Protein 7TC3 (pdb70)

Radius of gyration: 17.53 Å; Cα contacts (8 Å, |Δi|>4): 673; chains: 1; bounding box: 50×40×47 Å

Nearest PDB structures (foldseek):
  7tc3-assembly1_A  TM=1.004E+00  e=5.826E-69  Homo sapiens
  6mko-assembly1_A  TM=1.000E+00  e=6.496E-64  Homo sapiens
  6bos-assembly1_A  TM=9.853E-01  e=4.198E-62  Homo sapiens
  7lpg-assembly1_B  TM=9.924E-01  e=2.461E-61  Homo sapiens
  9dp2-assembly1_A  TM=9.890E-01  e=1.443E-60  Homo sapiens

B-factor: mean 30.48, std 17.13, range [11.68, 130.75]

Foldseek 3Di:
DDDDFFADDDDWDPFQQAFPVRFGFDFKEKEEAQLAQVLLVVVVVVVVCVVVLGQKYKYWFNQAPPVGDDPVVVVPQQFNAKDKFAAVDGRTIIMMMTGNDAFPDKDADLPDVVGGRGHFWIWGHHDAEIEIEGDQDWCDDQSVNVVVSLVVLVSNLVSLLVRCVPHKYKYWYFLFAQQDPLFFDCLPPDCRPTRNDPSSNVSVVCSCPRSNWDFQACVVVVPDHLQAFFFDPPPCCLNRSRHGHRITIITDPVQNSFWRHKTAPSPDDRHRGGMIMTTGSD

Sequence (282 aa):
MASGEGPALYEDPPDQKTSPSGKPATLKICSWNVDGLRRAWIKKKGLDWVKEEAPDILCLQETKCSENKLPAELQELLPPGGLSHHQYWSAPSKEGYSGVGLLSRQCPLKVSYGIGDEEHDQEGRVIVAEFDSFVLVTAYVPNAGRGLVRLEYRQRWDEAFRRKFLKGLASRRKPLVLCGDLNVAHEEIDLRNPKGNKKNAGFTPQERQQGFGELLQAVPLADSFRHLYPNTPYAYTFWTTYMMNARSKNVGWRLDYFLLSHSLLPALCDSKIRSKALGSDHCPITLYLAL

Secondary structure (DSSP, 8-state):
-----------PPPP--B-TTSPBP-EEEEEEE-SSHHHHHHTTHHHHHHHH--SEEEEE-----TT---GGGGG-TT--EEEEE-B---SS--EEEEESSPPSEEEES-S-GGGSSBS-EEEEE-SS-EEEEEEPPP--GGGTTHHHHHHHHHHHHHHHHHHHTTS-EEEEEE-S---SGGGBS-STTTTTSTTS-HHHHHHHHHHHHHTT-EEHHHHH-TT--S--SB--SSTTHHHHT--B--EEEEE-GGGGGGEEEEEE-TT--SSSB--EEEEE--

GO terms:
  GO:0005634 nucleus (C, IDA)
  GO:0003713 transcription coactivator activity (F, IDA)
  GO:0045944 positive regulation of transcription by RNA polymerase II (P, IDA)
  GO:0008081 phosphoric diester hydrolase activity (F, IDA)
  GO:0004519 endonuclease activity (F, IDA)
  GO:0052720 class II DNA-(apurinic or apyrimidinic site) endonuclease activity (F, IDA)
  GO:0090580 phosphodiesterase activity, acting on 3'-phosphoglycolate-terminated DNA strands (F, IDA)
  GO:0005654 nucleoplasm (C, IDA)
  GO:0005730 nucleolus (C, IDA)
  GO:0005737 cytoplasm (C, IDA)
  GO:0005739 mitochondrion (C, IDA)
  GO:0016607 nuclear speck (C, IDA)
  GO:0003684 damaged DNA binding (F, IDA)
  GO:0003906 DNA-(apurinic or apyrimidinic site) endonuclease activity (F, IDA)
  GO:0042981 regulation of apoptotic process (P, IDA)
  GO:0031490 chromatin DNA binding (F, IDA)
  GO:0044029 positive regulation of gene expression via chromosomal CpG island demethylation (P, IDA)
  GO:0008296 3'-5'-DNA exonuclease activity (F, IDA)
  GO:0008408 3'-5' exonuclease activity (F, IDA)
  GO:0016491 oxidoreductase activity (F, IDA)

Organism: Homo sapiens (NCBI:txid9606)

Structure (mmCIF, N/CA/C/O backbone):
data_7TC3
#
_entry.id   7TC3
#
_cell.length_a   46.651
_cell.length_b   141.442
_cell.length_c   45.264
_cell.angle_alpha   90.000
_cell.angle_beta   90.000
_cell.angle_gamma   90.000
#
_symmetry.space_group_name_H-M   'P 21 21 2'
#
loop_
_entity.id
_entity.type
_entity.pdbx_description
1 polymer 'DNA-(apurinic or apyrimidinic site) endonuclease, mitochondrial'
2 non-polymer 1,2-ETHANEDIOL
3 water water
#
loop_
_atom_site.group_PDB
_atom_site.id
_atom_site.type_symbol
_atom_site.label_atom_id
_atom_site.label_alt_id
_atom_site.label_comp_id
_atom_site.label_asym_id
_atom_site.label_entity_id
_atom_site.label_seq_id
_atom_site.pdbx_PDB_ins_code
_atom_site.Cartn_x
_atom_site.Cartn_y
_atom_site.Cartn_z
_atom_site.occupancy
_atom_site.B_iso_or_equiv
_atom_site.auth_seq_id
_atom_site.auth_comp_id
_atom_site.auth_asym_id
_atom_site.auth_atom_id
_atom_site.pdbx_PDB_model_num
ATOM 1 N N . MET A 1 4 ? 18.706 17.246 6.653 1.00 58.67 36 MET A N 1
ATOM 2 C CA . MET A 1 4 ? 19.493 16.582 5.618 1.00 61.20 36 MET A CA 1
ATOM 3 C C . MET A 1 4 ? 19.379 17.323 4.288 1.00 77.64 36 MET A C 1
ATOM 4 O O . MET A 1 4 ? 18.388 18.007 4.034 1.00 82.00 36 MET A O 1
ATOM 9 N N . ALA A 1 5 ? 20.397 17.176 3.444 1.00 61.74 37 ALA A N 1
ATOM 10 C CA . ALA A 1 5 ? 20.480 17.956 2.217 1.00 79.98 37 ALA A CA 1
ATOM 11 C C . ALA A 1 5 ? 19.397 17.547 1.226 1.00 38.76 37 ALA A C 1
ATOM 12 O O . ALA A 1 5 ? 19.136 16.358 1.017 1.00 54.47 37 ALA A O 1
ATOM 14 N N . SER A 1 6 ? 18.766 18.546 0.612 1.00 35.64 38 SER A N 1
ATOM 15 C CA . SER A 1 6 ? 17.782 18.296 -0.427 1.00 41.58 38 SER A CA 1
ATOM 16 C C . SER A 1 6 ? 18.496 17.958 -1.727 1.00 94.08 38 SER A C 1
ATOM 17 O O . SER A 1 6 ? 19.524 18.555 -2.060 1.00 40.36 38 SER A O 1
ATOM 20 N N . GLY A 1 7 ? 17.950 16.992 -2.461 1.00 30.21 39 GLY A N 1
ATOM 21 C CA . GLY A 1 7 ? 18.611 16.543 -3.667 1.00 27.86 39 GLY A CA 1
ATOM 22 C C . GLY A 1 7 ? 18.206 17.240 -4.941 1.00 25.07 39 GLY A C 1
ATOM 23 O O . GLY A 1 7 ? 18.839 17.025 -5.975 1.00 24.25 39 GLY A O 1
ATOM 24 N N . GLU A 1 8 ? 17.178 18.080 -4.913 1.00 25.55 40 GLU A N 1
ATOM 25 C CA . GLU A 1 8 ? 16.590 18.616 -6.132 1.00 24.09 40 GLU A CA 1
ATOM 26 C C . GLU A 1 8 ? 16.962 20.080 -6.319 1.00 24.30 40 GLU A C 1
ATOM 27 O O . GLU A 1 8 ? 16.746 20.899 -5.418 1.00 28.19 40 GLU A O 1
ATOM 33 N N . GLY A 1 9 ? 17.508 20.402 -7.490 1.00 22.52 41 GLY A N 1
ATOM 34 C CA . GLY A 1 9 ? 17.555 21.763 -7.964 1.00 22.67 41 GLY A CA 1
ATOM 35 C C . GLY A 1 9 ? 16.447 21.983 -8.972 1.00 21.75 41 GLY A C 1
ATOM 36 O O . GLY A 1 9 ? 15.536 21.157 -9.105 1.00 21.41 41 GLY A O 1
ATOM 37 N N . PRO A 1 10 ? 16.491 23.093 -9.703 1.00 21.73 42 PRO A N 1
ATOM 38 C CA . PRO A 1 10 ? 15.418 23.375 -10.662 1.00 21.05 42 PRO A CA 1
ATOM 39 C C . PRO A 1 10 ? 15.404 22.387 -11.817 1.00 19.40 42 PRO A C 1
ATOM 40 O O . PRO A 1 10 ? 16.450 21.992 -12.340 1.00 21.00 42 PRO A O 1
ATOM 44 N N . ALA A 1 11 ? 14.197 21.987 -12.207 1.00 21.22 43 ALA A N 1
ATOM 45 C CA . ALA A 1 11 ? 13.978 21.197 -13.411 1.00 21.89 43 ALA A CA 1
ATOM 46 C C . ALA A 1 11 ? 13.026 21.982 -14.300 1.00 20.57 43 ALA A C 1
ATOM 47 O O . ALA A 1 11 ? 11.911 22.307 -13.881 1.00 23.48 43 ALA A O 1
ATOM 49 N N . LEU A 1 12 ? 13.468 22.297 -15.510 1.00 22.41 44 LEU A N 1
ATOM 50 C CA . LEU A 1 12 ? 12.671 23.128 -16.401 1.00 24.71 44 LEU A CA 1
ATOM 51 C C . LEU A 1 12 ? 11.441 22.375 -16.882 1.00 21.62 44 LEU A C 1
ATOM 52 O O . LEU A 1 12 ? 11.499 21.181 -17.179 1.00 24.19 44 LEU A O 1
ATOM 57 N N . TYR A 1 13 ? 10.316 23.085 -16.953 1.00 20.32 45 TYR A N 1
ATOM 58 C CA . TYR A 1 13 ? 9.135 22.598 -17.658 1.00 21.39 45 TYR A CA 1
ATOM 59 C C . TYR A 1 13 ? 8.469 23.771 -18.356 1.00 21.46 45 TYR A C 1
ATOM 60 O O . TYR A 1 13 ? 8.070 24.739 -17.705 1.00 23.21 45 TYR A O 1
ATOM 69 N N . GLU A 1 14 ? 8.342 23.679 -19.673 1.00 22.91 46 GLU A N 1
ATOM 70 C CA . GLU A 1 14 ? 7.634 24.684 -20.458 1.00 24.57 46 GLU A CA 1
ATOM 71 C C . GLU A 1 14 ? 6.456 23.985 -21.117 1.00 22.33 46 GLU A C 1
ATOM 72 O O . GLU A 1 14 ? 6.645 23.150 -22.007 1.00 23.80 46 GLU A O 1
ATOM 76 N N . ASP A 1 15 ? 5.252 24.301 -20.664 1.00 19.73 47 ASP A N 1
ATOM 77 C CA . ASP A 1 15 ? 4.070 23.694 -21.250 1.00 17.61 47 ASP A CA 1
ATOM 78 C C . ASP A 1 15 ? 4.029 24.035 -22.738 1.00 22.46 47 ASP A C 1
ATOM 79 O O . ASP A 1 15 ? 4.257 25.195 -23.107 1.00 22.55 47 ASP A O 1
ATOM 84 N N . PRO A 1 16 ? 3.788 23.063 -23.615 1.00 21.90 48 PRO A N 1
ATOM 85 C CA . PRO A 1 16 ? 3.775 23.340 -25.057 1.00 25.25 48 PRO A CA 1
ATOM 86 C C . PRO A 1 16 ? 2.691 24.341 -25.415 1.00 23.16 48 PRO A C 1
ATOM 87 O O . PRO A 1 16 ? 1.739 24.544 -24.648 1.00 21.12 48 PRO A O 1
ATOM 91 N N . PRO A 1 17 ? 2.805 24.989 -26.576 1.00 25.12 49 PRO A N 1
ATOM 92 C CA . PRO A 1 17 ? 1.750 25.912 -27.016 1.00 26.89 49 PRO A CA 1
ATOM 93 C C . PRO A 1 17 ? 0.403 25.211 -27.097 1.00 23.86 49 PRO A C 1
ATOM 94 O O . PRO A 1 17 ? 0.323 23.993 -27.268 1.00 26.51 49 PRO A O 1
ATOM 98 N N . ASP A 1 18 ? -0.667 25.996 -26.960 1.00 23.10 50 ASP A N 1
ATOM 99 C CA . ASP A 1 18 ? -2.017 25.444 -26.990 1.00 23.83 50 ASP A CA 1
ATOM 100 C C . ASP A 1 18 ? -2.313 24.871 -28.368 1.00 23.77 50 ASP A C 1
ATOM 101 O O . ASP A 1 18 ? -2.263 25.591 -29.369 1.00 26.49 50 ASP A O 1
ATOM 106 N N . GLN A 1 19 ? -2.649 23.585 -28.419 1.00 24.50 51 GLN A N 1
ATOM 107 C CA . GLN A 1 19 ? -3.139 22.958 -29.641 1.00 25.51 51 GLN A CA 1
ATOM 108 C C . GLN A 1 19 ? -4.659 23.076 -29.629 1.00 23.20 51 GLN A C 1
ATOM 109 O O . GLN A 1 19 ? -5.333 22.379 -28.869 1.00 24.39 51 GLN A O 1
ATOM 115 N N . LYS A 1 20 ? -5.200 23.961 -30.466 1.00 25.59 52 LYS A N 1
ATOM 116 C CA . LYS A 1 20 ? -6.621 24.279 -30.434 1.00 28.35 52 LYS A CA 1
ATOM 117 C C . LYS A 1 20 ? -7.400 23.589 -31.540 1.00 32.73 52 LYS A C 1
ATOM 118 O O . LYS A 1 20 ? -8.570 23.916 -31.765 1.00 31.08 52 LYS A O 1
ATOM 124 N N . THR A 1 21 ? -6.778 22.641 -32.224 1.00 30.39 53 THR A N 1
ATOM 125 C CA . THR A 1 21 ? -7.405 21.870 -33.282 1.00 33.09 53 THR A CA 1
ATOM 126 C C . THR A 1 21 ? -7.335 20.401 -32.899 1.00 35.79 53 THR A C 1
ATOM 127 O O . THR A 1 21 ? -6.320 19.938 -32.373 1.00 35.87 53 THR A O 1
ATOM 131 N N . SER A 1 22 ? -8.416 19.671 -33.137 1.00 30.74 54 SER A N 1
ATOM 132 C CA . SER A 1 22 ? -8.441 18.254 -32.821 1.00 28.17 54 SER A CA 1
ATOM 133 C C . SER A 1 22 ? -7.626 17.501 -33.867 1.00 38.40 54 SER A C 1
ATOM 134 O O . SER A 1 22 ? -7.255 18.063 -34.899 1.00 35.14 54 SER A O 1
ATOM 137 N N . PRO A 1 23 ? -7.303 16.227 -33.621 1.00 34.00 55 PRO A N 1
ATOM 138 C CA . PRO A 1 23 ? -6.617 15.439 -34.660 1.00 40.63 55 PRO A CA 1
ATOM 139 C C . PRO A 1 23 ? -7.406 15.330 -35.952 1.00 37.30 55 PRO A C 1
ATOM 140 O O . PRO A 1 23 ? -6.808 15.105 -37.013 1.00 45.89 55 PRO A O 1
ATOM 144 N N . SER A 1 24 ? -8.730 15.483 -35.900 1.00 39.53 56 SER A N 1
ATOM 145 C CA . SER A 1 24 ? -9.571 15.526 -37.087 1.00 48.29 56 SER A CA 1
ATOM 146 C C . SER A 1 24 ? -9.511 16.866 -37.802 1.00 37.99 56 SER A C 1
ATOM 147 O O . SER A 1 24 ? -10.058 16.988 -38.903 1.00 48.31 56 SER A O 1
ATOM 150 N N . GLY A 1 25 ? -8.881 17.871 -37.205 1.00 36.54 57 GLY A N 1
ATOM 151 C CA . GLY A 1 25 ? -8.894 19.205 -37.754 1.00 40.50 57 GLY A CA 1
ATOM 152 C C . GLY A 1 25 ? -9.959 20.119 -37.191 1.00 52.58 57 GLY A C 1
ATOM 153 O O . GLY A 1 25 ? -10.012 21.293 -37.580 1.00 46.10 57 GLY A O 1
ATOM 154 N N . LYS A 1 26 ? -10.782 19.640 -36.271 1.00 34.12 58 LYS A N 1
ATOM 155 C CA . LYS A 1 26 ? -11.900 20.444 -35.797 1.00 39.39 58 LYS A CA 1
ATOM 156 C C . LYS A 1 26 ? -11.424 21.416 -34.724 1.00 35.68 58 LYS A C 1
ATOM 157 O O . LYS A 1 26 ? -10.758 21.001 -33.768 1.00 32.78 58 LYS A O 1
ATOM 159 N N . PRO A 1 27 ? -11.734 22.704 -34.849 1.00 32.42 59 PRO A N 1
ATOM 160 C CA . PRO A 1 27 ? -11.338 23.656 -33.809 1.00 30.39 59 PRO A CA 1
ATOM 161 C C . PRO A 1 27 ? -12.015 23.336 -32.488 1.00 32.23 59 PRO A C 1
ATOM 162 O O . PRO A 1 27 ? -13.143 22.840 -32.441 1.00 31.76 59 PRO A O 1
ATOM 166 N N . ALA A 1 28 ? -11.301 23.617 -31.405 1.00 26.70 60 ALA A N 1
ATOM 167 C CA . ALA A 1 28 ? -11.890 23.467 -30.086 1.00 26.03 60 ALA A CA 1
ATOM 168 C C . ALA A 1 28 ? -13.114 24.363 -29.962 1.00 28.60 60 ALA A C 1
ATOM 169 O O . ALA A 1 28 ? -13.118 25.510 -30.416 1.00 32.29 60 ALA A O 1
ATOM 171 N N . THR A 1 29 ? -14.162 23.822 -29.349 1.00 26.25 61 THR A N 1
ATOM 172 C CA . THR A 1 29 ? -15.380 24.564 -29.085 1.00 27.65 61 THR A CA 1
ATOM 173 C C . THR A 1 29 ? -15.639 24.741 -27.600 1.00 27.86 61 THR A C 1
ATOM 174 O O . THR A 1 29 ? -16.554 25.484 -27.228 1.00 30.59 61 THR A O 1
ATOM 178 N N . LEU A 1 30 ? -14.862 24.088 -26.746 1.00 22.75 62 LEU A N 1
ATOM 179 C CA . LEU A 1 30 ? -15.119 24.084 -25.321 1.00 20.83 62 LEU A CA 1
ATOM 180 C C . LEU A 1 30 ? -13.784 24.181 -24.615 1.00 22.61 62 LEU A C 1
ATOM 181 O O . LEU A 1 30 ? -12.879 23.386 -24.884 1.00 21.32 62 LEU A O 1
ATOM 186 N N . LYS A 1 31 ? -13.671 25.147 -23.711 1.00 18.51 63 LYS A N 1
ATOM 187 C CA . LYS A 1 31 ? -12.458 25.381 -22.945 1.00 17.68 63 LYS A CA 1
ATOM 188 C C . LYS A 1 31 ? -12.847 25.312 -21.478 1.00 16.86 63 LYS A C 1
ATOM 189 O O . LYS A 1 31 ? -13.670 26.108 -21.015 1.00 19.20 63 LYS A O 1
ATOM 195 N N . ILE A 1 32 ? -12.283 24.349 -20.749 1.00 16.41 64 ILE A N 1
ATOM 196 C CA . ILE A 1 32 ? -12.589 24.161 -19.336 1.00 15.78 64 ILE A CA 1
ATOM 197 C C . ILE A 1 32 ? -11.321 24.405 -18.551 1.00 15.49 64 ILE A C 1
ATOM 198 O O . ILE A 1 32 ? -10.267 23.854 -18.882 1.00 16.19 64 ILE A O 1
ATOM 203 N N . CYS A 1 33 ? -11.412 25.202 -17.505 1.00 14.61 65 CYS A N 1
ATOM 204 C CA . CYS A 1 33 ? -10.264 25.417 -16.648 1.00 14.65 65 CYS A CA 1
ATOM 205 C C . CYS A 1 33 ? -10.607 24.927 -15.248 1.00 15.00 65 CYS A C 1
ATOM 206 O O . CYS A 1 33 ? -11.723 25.141 -14.765 1.00 16.97 65 CYS A O 1
ATOM 209 N N . SER A 1 34 ? -9.670 24.227 -14.620 1.00 13.08 66 SER A N 1
ATOM 210 C CA . SER A 1 34 ? -9.847 23.711 -13.271 1.00 12.55 66 SER A CA 1
ATOM 211 C C . SER A 1 34 ? -8.719 24.246 -12.401 1.00 13.05 66 SER A C 1
ATOM 212 O O . SER A 1 34 ? -7.568 24.307 -12.840 1.00 14.10 66 SER A O 1
ATOM 215 N N . TRP A 1 35 ? -9.035 24.634 -11.164 1.00 12.81 67 TRP A N 1
ATOM 216 C CA . TRP A 1 35 ? -8.024 25.248 -10.311 1.00 13.07 67 TRP A CA 1
ATOM 217 C C . TRP A 1 35 ? -8.363 25.005 -8.853 1.00 12.64 67 TRP A C 1
ATOM 218 O O . TRP A 1 35 ? -9.447 25.384 -8.390 1.00 13.83 67 TRP A O 1
ATOM 229 N N . ASN A 1 36 ? -7.434 24.393 -8.128 1.00 13.12 68 ASN A N 1
ATOM 230 C CA . ASN A 1 36 ? -7.512 24.347 -6.678 1.00 13.51 68 ASN A CA 1
ATOM 231 C C . ASN A 1 36 ? -6.969 25.683 -6.202 1.00 14.68 68 ASN A C 1
ATOM 232 O O . ASN A 1 36 ? -5.779 25.966 -6.381 1.00 15.50 68 ASN A O 1
ATOM 237 N N . VAL A 1 37 ? -7.841 26.499 -5.605 1.00 14.96 69 VAL A N 1
ATOM 238 C CA . VAL A 1 37 ? -7.543 27.902 -5.340 1.00 15.12 69 VAL A CA 1
ATOM 239 C C . VAL A 1 37 ? -7.015 28.157 -3.938 1.00 17.10 69 VAL A C 1
ATOM 240 O O . VAL A 1 37 ? -6.675 29.305 -3.631 1.00 18.19 69 VAL A O 1
ATOM 244 N N . ASP A 1 38 ? -6.938 27.142 -3.077 1.00 16.61 70 ASP A N 1
ATOM 245 C CA . ASP A 1 38 ? -6.440 27.314 -1.712 1.00 19.64 70 ASP A CA 1
ATOM 246 C C . ASP A 1 38 ? -7.169 28.447 -0.996 1.00 19.29 70 ASP A C 1
ATOM 247 O O . ASP A 1 38 ? -6.553 29.330 -0.394 1.00 22.89 70 ASP A O 1
ATOM 252 N N . GLY A 1 39 ? -8.495 28.424 -1.075 1.00 18.95 71 GLY A N 1
ATOM 253 C CA . GLY A 1 39 ? -9.305 29.430 -0.425 1.00 20.42 71 GLY A CA 1
ATOM 254 C C . GLY A 1 39 ? -9.781 30.471 -1.414 1.00 23.62 71 GLY A C 1
ATOM 255 O O . GLY A 1 39 ? -8.982 31.222 -1.977 1.00 21.32 71 GLY A O 1
ATOM 256 N N . LEU A 1 40 ? -11.093 30.509 -1.639 1.00 20.57 72 LEU A N 1
ATOM 257 C CA . LEU A 1 40 ? -11.660 31.389 -2.653 1.00 21.20 72 LEU A CA 1
ATOM 258 C C . LEU A 1 40 ? -11.346 32.854 -2.364 1.00 24.71 72 LEU A C 1
ATOM 259 O O . LEU A 1 40 ? -10.928 33.602 -3.255 1.00 23.84 72 LEU A O 1
ATOM 264 N N . ARG A 1 41 ? -11.549 33.288 -1.127 1.00 21.55 73 ARG A N 1
ATOM 265 C CA A ARG A 1 41 ? -11.287 34.686 -0.802 0.46 26.02 73 ARG A CA 1
ATOM 266 C CA B ARG A 1 41 ? -11.288 34.686 -0.802 0.54 26.93 73 ARG A CA 1
ATOM 267 C C . ARG A 1 41 ? -9.807 35.022 -0.925 1.00 29.64 73 ARG A C 1
ATOM 268 O O . ARG A 1 41 ? -9.445 36.064 -1.482 1.00 28.16 73 ARG A O 1
ATOM 283 N N . ALA A 1 42 ? -8.934 34.155 -0.409 1.00 25.91 74 ALA A N 1
ATOM 284 C CA . ALA A 1 42 ? -7.502 34.397 -0.540 1.00 26.90 74 ALA A CA 1
ATOM 285 C C . ALA A 1 42 ? -7.093 34.479 -2.003 1.00 24.45 74 ALA A C 1
ATOM 286 O O . ALA A 1 42 ? -6.296 35.342 -2.392 1.00 25.69 74 ALA A O 1
ATOM 288 N N . TRP A 1 43 ? -7.651 33.604 -2.831 1.00 21.64 75 TRP A N 1
ATOM 289 C CA . TRP A 1 43 ? -7.308 33.573 -4.245 1.00 19.77 75 TRP A CA 1
ATOM 290 C C . TRP A 1 43 ? -7.804 34.819 -4.969 1.00 22.21 75 TRP A C 1
ATOM 291 O O . TRP A 1 43 ? -7.110 35.348 -5.846 1.00 22.14 75 TRP A O 1
ATOM 302 N N . ILE A 1 44 ? -9.006 35.293 -4.632 1.00 21.11 76 ILE A N 1
ATOM 303 C CA . ILE A 1 44 ? -9.512 36.520 -5.244 1.00 22.68 76 ILE A CA 1
ATOM 304 C C . ILE A 1 44 ? -8.600 37.692 -4.916 1.00 27.35 76 ILE A C 1
ATOM 305 O O . ILE A 1 44 ? -8.276 38.509 -5.788 1.00 28.04 76 ILE A O 1
ATOM 310 N N . LYS A 1 45 ? -8.150 37.779 -3.663 1.00 26.92 77 LYS A N 1
ATOM 311 C CA . LYS A 1 45 ? -7.240 38.857 -3.296 1.00 29.82 77 LYS A CA 1
ATOM 312 C C . LYS A 1 45 ? -5.917 38.732 -4.034 1.00 30.62 77 LYS A C 1
ATOM 313 O O . LYS A 1 45 ? -5.263 39.743 -4.317 1.00 34.43 77 LYS A O 1
ATOM 319 N N . LYS A 1 46 ? -5.515 37.508 -4.362 1.00 30.10 78 LYS A N 1
ATOM 320 C CA . LYS A 1 46 ? -4.318 37.270 -5.152 1.00 29.66 78 LYS A CA 1
ATOM 321 C C . LYS A 1 46 ? -4.570 37.373 -6.653 1.00 36.08 78 LYS A C 1
ATOM 322 O O . LYS A 1 46 ? -3.750 36.885 -7.437 1.00 33.86 78 LYS A O 1
ATOM 328 N N . LYS A 1 47 ? -5.689 37.980 -7.056 1.00 29.25 79 LYS A N 1
ATOM 329 C CA . LYS A 1 47 ? -5.995 38.338 -8.442 1.00 30.33 79 LYS A CA 1
ATOM 330 C C . LYS A 1 47 ? -6.373 37.153 -9.316 1.00 30.22 79 LYS A C 1
ATOM 331 O O . LYS A 1 47 ? -6.277 37.236 -10.546 1.00 27.32 79 LYS A O 1
ATOM 337 N N . GLY A 1 48 ? -6.823 36.057 -8.710 1.00 23.52 80 GLY A N 1
ATOM 338 C CA . GLY A 1 48 ? -7.191 34.891 -9.493 1.00 23.05 80 GLY A CA 1
ATOM 339 C C . GLY A 1 48 ? -8.252 35.181 -10.534 1.00 23.48 80 GLY A C 1
ATOM 340 O O . GLY A 1 48 ? -8.243 34.587 -11.616 1.00 22.88 80 GLY A O 1
ATOM 341 N N . LEU A 1 49 ? -9.185 36.086 -10.229 1.00 23.19 81 LEU A N 1
ATOM 342 C CA . LEU A 1 49 ? -10.237 36.390 -11.192 1.00 25.79 81 LEU A CA 1
ATOM 343 C C . LEU A 1 49 ? -9.685 37.136 -12.397 1.00 28.07 81 LEU A C 1
ATOM 344 O O . LEU A 1 49 ? -10.182 36.964 -13.515 1.00 27.43 81 LEU A O 1
ATOM 349 N N . ASP A 1 50 ? -8.686 37.997 -12.185 1.00 26.99 82 ASP A N 1
ATOM 350 C CA . ASP A 1 50 ? -8.019 38.637 -13.314 1.00 29.96 82 ASP A CA 1
ATOM 351 C C . ASP A 1 50 ? -7.438 37.595 -14.256 1.00 28.89 82 ASP A C 1
ATOM 352 O O . ASP A 1 50 ? -7.563 37.713 -15.482 1.00 29.38 82 ASP A O 1
ATOM 357 N N . TRP A 1 51 ? -6.814 36.553 -13.698 1.00 24.91 83 TRP A N 1
ATOM 358 C CA . TRP A 1 51 ? -6.265 35.497 -14.536 1.00 22.61 83 TRP A CA 1
ATOM 359 C C . TRP A 1 51 ? -7.367 34.750 -15.280 1.00 20.97 83 TRP A C 1
ATOM 360 O O . TRP A 1 51 ? -7.238 34.482 -16.483 1.00 24.45 83 TRP A O 1
ATOM 371 N N . VAL A 1 52 ? -8.448 34.391 -14.579 1.00 21.57 84 VAL A N 1
ATOM 372 C CA . VAL A 1 52 ? -9.581 33.721 -15.215 1.00 20.51 84 VAL A CA 1
ATOM 373 C C . VAL A 1 52 ? -10.114 34.547 -16.377 1.00 24.02 84 VAL A C 1
ATOM 374 O O . VAL A 1 52 ? -10.439 34.009 -17.442 1.00 21.46 84 VAL A O 1
ATOM 378 N N . LYS A 1 53 ? -10.212 35.864 -16.200 1.00 23.55 85 LYS A N 1
ATOM 379 C CA . LYS A 1 53 ? -10.774 36.681 -17.268 1.00 27.01 85 LYS A CA 1
ATOM 380 C C . LYS A 1 53 ? -9.892 36.647 -18.511 1.00 27.80 85 LYS A C 1
ATOM 381 O O . LYS A 1 53 ? -10.400 36.626 -19.638 1.00 30.64 85 LYS A O 1
ATOM 385 N N . GLU A 1 54 ? -8.572 36.604 -18.329 1.00 26.82 86 GLU A N 1
ATOM 386 C CA . GLU A 1 54 ? -7.682 36.506 -19.482 1.00 28.12 86 GLU A CA 1
ATOM 387 C C . GLU A 1 54 ? -7.752 35.126 -20.123 1.00 24.62 86 GLU A C 1
ATOM 388 O O . GLU A 1 54 ? -7.726 35.006 -21.355 1.00 28.24 86 GLU A O 1
ATOM 394 N N . GLU A 1 55 ? -7.847 34.075 -19.305 1.00 21.88 87 GLU A N 1
ATOM 395 C CA . GLU A 1 55 ? -7.953 32.717 -19.824 1.00 21.39 87 GLU A CA 1
ATOM 396 C C . GLU A 1 55 ? -9.276 32.494 -20.551 1.00 23.71 87 GLU A C 1
ATOM 397 O O . GLU A 1 55 ? -9.329 31.728 -21.521 1.00 23.86 87 GLU A O 1
ATOM 403 N N . ALA A 1 56 ? -10.339 33.166 -20.116 1.00 22.85 88 ALA A N 1
ATOM 404 C CA . ALA A 1 56 ? -11.641 33.128 -20.772 1.00 22.35 88 ALA A CA 1
ATOM 405 C C . ALA A 1 56 ? -12.164 31.711 -21.041 1.00 22.07 88 ALA A C 1
ATOM 406 O O . ALA A 1 56 ? -12.546 31.389 -22.167 1.00 24.47 88 ALA A O 1
ATOM 408 N N . PRO A 1 57 ? -12.209 30.850 -20.030 1.00 20.32 89 PRO A N 1
ATOM 409 C CA . PRO A 1 57 ? -12.769 29.516 -20.250 1.00 19.26 89 PRO A CA 1
ATOM 410 C C . PRO A 1 57 ? -14.280 29.597 -20.367 1.00 21.97 89 PRO A C 1
ATOM 411 O O . PRO A 1 57 ? -14.921 30.549 -19.913 1.00 23.82 89 PRO A O 1
ATOM 415 N N . ASP A 1 58 ? -14.850 28.570 -20.999 1.00 18.92 90 ASP A N 1
ATOM 416 C CA . ASP A 1 58 ? -16.303 28.424 -21.013 1.00 19.20 90 ASP A CA 1
ATOM 417 C C . ASP A 1 58 ? -16.823 27.922 -19.674 1.00 18.17 90 ASP A C 1
ATOM 418 O O . ASP A 1 58 ? -17.967 28.211 -19.298 1.00 20.77 90 ASP A O 1
ATOM 423 N N . ILE A 1 59 ? -16.027 27.117 -18.986 1.00 16.80 91 ILE A N 1
ATOM 424 C CA . ILE A 1 59 ? -16.401 26.560 -17.694 1.00 15.92 91 ILE A CA 1
ATOM 425 C C . ILE A 1 59 ? -15.178 26.641 -16.807 1.00 16.54 91 ILE A C 1
ATOM 426 O O . ILE A 1 59 ? -14.072 26.305 -17.239 1.00 15.73 91 ILE A O 1
ATOM 431 N N . LEU A 1 60 ? -15.371 27.093 -15.572 1.00 16.16 92 LEU A N 1
ATOM 432 C CA . LEU A 1 60 ? -14.327 27.166 -14.564 1.00 16.26 92 LEU A CA 1
ATOM 433 C C . LEU A 1 60 ? -14.735 26.289 -13.394 1.00 15.00 92 LEU A C 1
ATOM 434 O O . LEU A 1 60 ? -15.833 26.445 -12.848 1.00 16.27 92 LEU A O 1
ATOM 439 N N . CYS A 1 61 ? -13.866 25.358 -13.024 1.00 14.18 93 CYS A N 1
ATOM 440 C CA . CYS A 1 61 ? -14.097 24.481 -11.885 1.00 14.38 93 CYS A CA 1
ATOM 441 C C . CYS A 1 61 ? -13.074 24.819 -10.819 1.00 14.15 93 CYS A C 1
ATOM 442 O O . CYS A 1 61 ? -11.879 24.904 -11.114 1.00 14.98 93 CYS A O 1
ATOM 445 N N . LEU A 1 62 ? -13.536 25.031 -9.592 1.00 13.69 94 LEU A N 1
ATOM 446 C CA . LEU A 1 62 ? -12.661 25.438 -8.500 1.00 14.02 94 LEU A CA 1
ATOM 447 C C . LEU A 1 62 ? -12.720 24.428 -7.368 1.00 13.48 94 LEU A C 1
ATOM 448 O O . LEU A 1 62 ? -13.792 23.889 -7.064 1.00 15.03 94 LEU A O 1
ATOM 453 N N . GLN A 1 63 ? -11.572 24.178 -6.730 1.00 13.32 95 GLN A N 1
ATOM 454 C CA . GLN A 1 63 ? -11.524 23.295 -5.577 1.00 14.23 95 GLN A CA 1
ATOM 455 C C . GLN A 1 63 ? -10.862 23.992 -4.400 1.00 15.26 95 GLN A C 1
ATOM 456 O O . GLN A 1 63 ? -10.066 24.924 -4.561 1.00 15.76 95 GLN A O 1
ATOM 462 N N . GLU A 1 64 ? -11.193 23.505 -3.203 1.00 15.36 96 GLU A N 1
ATOM 463 C CA . GLU A 1 64 ? -10.760 24.104 -1.939 1.00 17.43 96 GLU A CA 1
ATOM 464 C C . GLU A 1 64 ? -11.163 25.569 -1.867 1.00 17.65 96 GLU A C 1
ATOM 465 O O . GLU A 1 64 ? -10.359 26.461 -1.577 1.00 18.60 96 GLU A O 1
ATOM 471 N N . THR A 1 65 ? -12.441 25.817 -2.128 1.00 16.33 97 THR A N 1
ATOM 472 C CA . THR A 1 65 ? -12.946 27.175 -1.955 1.00 17.44 97 THR A CA 1
ATOM 473 C C . THR A 1 65 ? -12.905 27.609 -0.495 1.00 19.25 97 THR A C 1
ATOM 474 O O . THR A 1 65 ? -12.750 28.802 -0.215 1.00 21.91 97 THR A O 1
ATOM 478 N N . LYS A 1 66 ? -13.034 26.659 0.440 1.00 19.45 98 LYS A N 1
ATOM 479 C CA . LYS A 1 66 ? -13.009 26.940 1.869 1.00 22.74 98 LYS A CA 1
ATOM 480 C C . LYS A 1 66 ? -14.053 27.976 2.246 1.00 24.68 98 LYS A C 1
ATOM 481 O O . LYS A 1 66 ? -13.892 28.718 3.216 1.00 27.22 98 LYS A O 1
ATOM 487 N N . CYS A 1 67 ? -15.131 28.054 1.481 1.00 22.86 99 CYS A N 1
ATOM 488 C CA . CYS A 1 67 ? -16.052 29.170 1.613 1.00 26.46 99 CYS A CA 1
ATOM 489 C C . CYS A 1 67 ? -17.460 28.618 1.713 1.00 27.08 99 CYS A C 1
ATOM 490 O O . CYS A 1 67 ? -17.893 27.872 0.830 1.00 26.25 99 CYS A O 1
ATOM 493 N N . SER A 1 68 ? -18.162 28.985 2.784 1.00 30.75 100 SER A N 1
ATOM 494 C CA . SER A 1 68 ? -19.554 28.597 2.949 1.00 35.35 100 SER A CA 1
ATOM 495 C C . SER A 1 68 ? -20.373 29.080 1.756 1.00 33.32 100 SER A C 1
ATOM 496 O O . SER A 1 68 ? -20.107 30.143 1.185 1.00 30.84 100 SER A O 1
ATOM 499 N N . GLU A 1 69 ? -21.362 28.276 1.359 1.00 28.63 101 GLU A N 1
ATOM 500 C CA . GLU A 1 69 ? -22.210 28.654 0.232 1.00 28.73 101 GLU A CA 1
ATOM 501 C C . GLU A 1 69 ? -22.979 29.946 0.500 1.00 62.78 101 GLU A C 1
ATOM 502 O O . GLU A 1 69 ? -23.459 30.580 -0.445 1.00 31.55 101 GLU A O 1
ATOM 508 N N . ASN A 1 70 ? -23.090 30.360 1.761 1.00 31.49 102 ASN A N 1
ATOM 509 C CA . ASN A 1 70 ? -23.788 31.583 2.139 1.00 33.98 102 ASN A CA 1
ATOM 510 C C . ASN A 1 70 ? -22.841 32.738 2.425 1.00 33.94 102 ASN A C 1
ATOM 511 O O . ASN A 1 70 ? -23.278 33.775 2.940 1.00 36.96 102 ASN A O 1
ATOM 516 N N . LYS A 1 71 ? -21.555 32.586 2.105 1.00 31.33 103 LYS A N 1
ATOM 517 C CA . LYS A 1 71 ? -20.562 33.625 2.349 1.00 32.73 103 LYS A CA 1
ATOM 518 C C . LYS A 1 71 ? -19.724 33.890 1.107 1.00 29.36 103 LYS A C 1
ATOM 519 O O . LYS A 1 71 ? -18.532 34.185 1.208 1.00 30.05 103 LYS A O 1
ATOM 525 N N . LEU A 1 72 ? -20.331 33.797 -0.069 1.00 28.35 104 LEU A N 1
ATOM 526 C CA . LEU A 1 72 ? -19.574 33.960 -1.301 1.00 26.44 104 LEU A CA 1
ATOM 527 C C . LEU A 1 72 ? -19.116 35.409 -1.464 1.00 27.44 104 LEU A C 1
ATOM 528 O O . LEU A 1 72 ? -19.891 36.341 -1.227 1.00 30.75 104 LEU A O 1
ATOM 533 N N . PRO A 1 73 ? -17.873 35.628 -1.889 1.00 25.97 105 PRO A N 1
ATOM 534 C CA . PRO A 1 73 ? -17.402 36.999 -2.126 1.00 27.27 105 PRO A CA 1
ATOM 535 C C . PRO A 1 73 ? -18.199 37.671 -3.235 1.00 30.11 105 PRO A C 1
ATOM 536 O O . PRO A 1 73 ? -18.518 37.055 -4.257 1.00 28.13 105 PRO A O 1
ATOM 540 N N . ALA A 1 74 ? -18.484 38.958 -3.040 1.00 31.51 106 ALA A N 1
ATOM 541 C CA . ALA A 1 74 ? -19.204 39.726 -4.046 1.00 33.63 106 ALA A CA 1
ATOM 542 C C . ALA A 1 74 ? -18.418 39.867 -5.343 1.00 31.95 106 ALA A C 1
ATOM 543 O O . ALA A 1 74 ? -19.020 40.136 -6.387 1.00 33.26 106 ALA A O 1
ATOM 545 N N . GLU A 1 75 ? -17.094 39.706 -5.300 1.00 29.70 107 GLU A N 1
ATOM 546 C CA . GLU A 1 75 ? -16.291 39.819 -6.512 1.00 28.67 107 GLU A CA 1
ATOM 547 C C . GLU A 1 75 ? -16.686 38.787 -7.566 1.00 27.09 107 GLU A C 1
ATOM 548 O O . GLU A 1 75 ? -16.415 38.997 -8.755 1.00 32.49 107 GLU A O 1
ATOM 554 N N . LEU A 1 76 ? -17.334 37.690 -7.162 1.00 29.47 108 LEU A N 1
ATOM 555 C CA . LEU A 1 76 ? -17.852 36.719 -8.120 1.00 30.46 108 LEU A CA 1
ATOM 556 C C . LEU A 1 76 ? -18.986 37.281 -8.966 1.00 62.52 108 LEU A C 1
ATOM 557 O O . LEU A 1 76 ? -19.291 36.714 -10.021 1.00 37.26 108 LEU A O 1
ATOM 562 N N . GLN A 1 77 ? -19.629 38.365 -8.523 1.00 43.46 109 GLN A N 1
ATOM 563 C CA . GLN A 1 77 ? -20.693 38.970 -9.314 1.00 61.03 109 GLN A CA 1
ATOM 564 C C . GLN A 1 77 ? -20.154 39.694 -10.538 1.00 65.58 109 GLN A C 1
ATOM 565 O O . GLN A 1 77 ? -20.922 39.998 -11.456 1.00 70.63 109 GLN A O 1
ATOM 571 N N . GLU A 1 78 ? -18.852 39.970 -10.573 1.00 38.91 110 GLU A N 1
ATOM 572 C CA . GLU A 1 78 ? -18.215 40.666 -11.683 1.00 61.03 110 GLU A CA 1
ATOM 573 C C . GLU A 1 78 ? -17.586 39.700 -12.676 1.00 78.37 110 GLU A C 1
ATOM 574 O O . GLU A 1 78 ? -16.587 40.033 -13.323 1.00 69.82 110 GLU A O 1
ATOM 576 N N A LEU A 1 79 ? -18.101 38.478 -12.752 0.28 66.64 111 LEU A N 1
ATOM 577 N N B LEU A 1 79 ? -18.200 38.529 -12.868 0.72 67.20 111 LEU A N 1
ATOM 578 C CA A LEU A 1 79 ? -17.491 37.465 -13.594 0.28 40.20 111 LEU A CA 1
ATOM 579 C CA B LEU A 1 79 ? -17.755 37.519 -13.829 0.72 40.75 111 LEU A CA 1
ATOM 580 C C A LEU A 1 79 ? -18.125 37.534 -14.973 0.28 42.43 111 LEU A C 1
ATOM 581 C C B LEU A 1 79 ? -18.866 37.263 -14.847 0.72 35.90 111 LEU A C 1
ATOM 582 O O A LEU A 1 79 ? -19.323 37.238 -15.107 0.28 75.85 111 LEU A O 1
ATOM 583 O O B LEU A 1 79 ? -19.466 36.180 -14.872 0.72 32.62 111 LEU A O 1
ATOM 592 N N A PRO A 1 80 ? -17.384 37.926 -16.008 0.28 34.33 112 PRO A N 1
ATOM 593 N N B PRO A 1 80 ? -19.153 38.233 -15.722 0.72 64.70 112 PRO A N 1
ATOM 594 C CA A PRO A 1 80 ? -17.977 38.141 -17.332 0.28 35.48 112 PRO A CA 1
ATOM 595 C CA B PRO A 1 80 ? -20.340 38.107 -16.587 0.72 44.28 112 PRO A CA 1
ATOM 596 C C A PRO A 1 80 ? -18.072 36.824 -18.085 0.28 39.93 112 PRO A C 1
ATOM 597 C C B PRO A 1 80 ? -20.281 36.962 -17.589 0.72 48.31 112 PRO A C 1
ATOM 598 O O A PRO A 1 80 ? -17.060 36.179 -18.369 0.28 43.03 112 PRO A O 1
ATOM 599 O O B PRO A 1 80 ? -21.344 36.471 -17.994 0.72 34.50 112 PRO A O 1
ATOM 606 N N A GLY A 1 81 ? -19.298 36.419 -18.397 0.28 49.96 113 GLY A N 1
ATOM 607 N N B GLY A 1 81 ? -19.093 36.520 -18.003 0.72 29.52 113 GLY A N 1
ATOM 608 C CA A GLY A 1 81 ? -19.487 35.194 -19.139 0.28 29.86 113 GLY A CA 1
ATOM 609 C CA B GLY A 1 81 ? -18.977 35.413 -18.936 0.72 28.41 113 GLY A CA 1
ATOM 610 C C A GLY A 1 81 ? -19.282 33.925 -18.349 0.28 25.91 113 GLY A C 1
ATOM 611 C C B GLY A 1 81 ? -19.087 34.037 -18.321 0.72 25.33 113 GLY A C 1
ATOM 612 O O A GLY A 1 81 ? -19.046 32.877 -18.949 0.28 23.77 113 GLY A O 1
ATOM 613 O O B GLY A 1 81 ? -18.953 33.030 -19.021 0.72 30.29 113 GLY A O 1
ATOM 614 N N . LEU A 1 82 ? -19.347 33.981 -17.021 1.00 24.05 114 LEU A N 1
ATOM 615 C CA . LEU A 1 82 ? -19.414 32.761 -16.218 1.00 22.86 114 LEU A CA 1
ATOM 616 C C . LEU A 1 82 ? -20.531 32.927 -15.199 1.00 22.84 114 LEU A C 1
ATOM 617 O O . LEU A 1 82 ? -20.342 32.789 -13.988 1.00 24.93 114 LEU A O 1
ATOM 622 N N . SER A 1 83 ? -21.720 33.257 -15.705 1.00 23.58 115 SER A N 1
ATOM 623 C CA . SER A 1 83 ? -22.795 33.770 -14.866 1.00 27.37 115 SER A CA 1
ATOM 624 C C . SER A 1 83 ? -23.567 32.674 -14.154 1.00 24.60 115 SER A C 1
ATOM 625 O O . SER A 1 83 ? -24.268 32.966 -13.183 1.00 28.81 115 SER A O 1
ATOM 628 N N . HIS A 1 84 ? -23.455 31.428 -14.602 1.00 23.61 116 HIS A N 1
ATOM 629 C CA A HIS A 1 84 ? -24.128 30.304 -13.965 0.43 21.44 116 HIS A CA 1
ATOM 630 C CA B HIS A 1 84 ? -24.127 30.304 -13.963 0.57 22.44 116 HIS A CA 1
ATOM 631 C C . HIS A 1 84 ? -23.140 29.664 -13.001 1.00 20.31 116 HIS A C 1
ATOM 632 O O . HIS A 1 84 ? -22.194 28.992 -13.422 1.00 20.43 116 HIS A O 1
ATOM 645 N N . GLN A 1 85 ? -23.343 29.899 -11.712 1.00 21.15 117 GLN A N 1
ATOM 646 C CA . GLN A 1 85 ? -22.366 29.544 -10.693 1.00 19.45 117 GLN A CA 1
ATOM 647 C C . GLN A 1 85 ? -22.991 28.640 -9.647 1.00 20.24 117 GLN A C 1
ATOM 648 O O . GLN A 1 85 ? -24.059 28.954 -9.105 1.00 21.62 117 GLN A O 1
ATOM 654 N N . TYR A 1 86 ? -22.318 27.528 -9.366 1.00 17.86 118 TYR A N 1
ATOM 655 C CA . TYR A 1 86 ? -22.799 26.500 -8.457 1.00 17.98 118 TYR A CA 1
ATOM 656 C C . TYR A 1 86 ? -21.689 26.174 -7.481 1.00 18.51 118 TYR A C 1
ATOM 657 O O . TYR A 1 86 ? -20.508 26.180 -7.841 1.00 16.85 118 TYR A O 1
ATOM 666 N N . TRP A 1 87 ? -22.072 25.899 -6.245 1.00 17.04 119 TRP A N 1
ATOM 667 C CA . TRP A 1 87 ? -21.119 25.749 -5.166 1.00 16.87 119 TRP A CA 1
ATOM 668 C C . TRP A 1 87 ? -21.566 24.607 -4.278 1.00 17.54 119 TRP A C 1
ATOM 669 O O . TRP A 1 87 ? -22.763 24.421 -4.045 1.00 20.56 119 TRP A O 1
ATOM 680 N N . SER A 1 88 ? -20.604 23.854 -3.768 1.00 18.58 120 SER A N 1
ATOM 681 C CA . SER A 1 88 ? -20.881 22.864 -2.739 1.00 18.71 120 SER A CA 1
ATOM 682 C C . SER A 1 88 ? -19.816 22.997 -1.671 1.00 18.37 120 SER A C 1
ATOM 683 O O . SER A 1 88 ? -18.622 22.887 -1.966 1.00 21.62 120 SER A O 1
ATOM 686 N N . ALA A 1 89 ? -20.239 23.216 -0.440 1.00 18.76 121 ALA A N 1
ATOM 687 C CA . ALA A 1 89 ? -19.340 23.328 0.692 1.00 20.49 121 ALA A CA 1
ATOM 688 C C . ALA A 1 89 ? -19.819 22.374 1.773 1.00 23.96 121 ALA A C 1
ATOM 689 O O . ALA A 1 89 ? -20.961 21.899 1.731 1.00 25.30 121 ALA A O 1
ATOM 691 N N . PRO A 1 90 ? -18.956 22.040 2.730 1.00 22.00 122 PRO A N 1
ATOM 692 C CA . PRO A 1 90 ? -19.343 21.090 3.780 1.00 26.66 122 PRO A CA 1
ATOM 693 C C . PRO A 1 90 ? -20.656 21.460 4.454 1.00 50.23 122 PRO A C 1
ATOM 694 O O . PRO A 1 90 ? -20.947 22.632 4.704 1.00 33.39 122 PRO A O 1
ATOM 698 N N . SER A 1 91 ? -21.446 20.435 4.749 1.00 39.80 123 SER A N 1
ATOM 699 C CA . SER A 1 91 ? -22.736 20.609 5.401 1.00 55.11 123 SER A CA 1
ATOM 700 C C . SER A 1 91 ? -22.586 21.010 6.870 1.00 52.99 123 SER A C 1
ATOM 701 O O . SER A 1 91 ? -21.683 20.541 7.565 1.00 70.02 123 SER A O 1
ATOM 704 N N . LYS A 1 93 ? -20.620 22.957 9.126 1.00 80.64 125 LYS A N 1
ATOM 705 C CA . LYS A 1 93 ? -19.181 23.136 8.973 1.00 85.61 125 LYS A CA 1
ATOM 706 C C . LYS A 1 93 ? -18.879 24.353 8.101 1.00 88.53 125 LYS A C 1
ATOM 707 O O . LYS A 1 93 ? -19.769 24.871 7.425 1.00 88.21 125 LYS A O 1
ATOM 709 N N . GLU A 1 94 ? -17.626 24.807 8.120 1.00 69.53 126 GLU A N 1
ATOM 710 C CA . GLU A 1 94 ? -17.227 25.968 7.333 1.00 82.31 126 GLU A CA 1
ATOM 711 C C . GLU A 1 94 ? -15.708 26.050 7.281 1.00 102.49 126 GLU A C 1
ATOM 712 O O . GLU A 1 94 ? -15.018 25.608 8.204 1.00 101.79 126 GLU A O 1
ATOM 714 N N . GLY A 1 95 ? -15.201 26.617 6.186 1.00 85.14 127 GLY A N 1
ATOM 715 C CA . GLY A 1 95 ? -13.795 26.956 6.078 1.00 39.65 127 GLY A CA 1
ATOM 716 C C . GLY A 1 95 ? -12.872 25.847 5.639 1.00 62.52 127 GLY A C 1
ATOM 717 O O . GLY A 1 95 ? -11.664 25.930 5.880 1.00 41.71 127 GLY A O 1
ATOM 718 N N . TYR A 1 96 ? -13.395 24.807 5.001 1.00 36.38 128 TYR A N 1
ATOM 719 C CA . TYR A 1 96 ? -12.534 23.766 4.472 1.00 32.73 128 TYR A CA 1
ATOM 720 C C . TYR A 1 96 ? -13.211 23.132 3.273 1.00 25.54 128 TYR A C 1
ATOM 721 O O . TYR A 1 96 ? -14.420 23.275 3.059 1.00 25.34 128 TYR A O 1
ATOM 730 N N . SER A 1 97 ? -12.397 22.461 2.474 1.00 23.50 129 SER A N 1
ATOM 731 C CA . SER A 1 97 ? -12.852 21.757 1.283 1.00 20.84 129 SER A CA 1
ATOM 732 C C . SER A 1 97 ? -13.654 22.745 0.426 1.00 18.21 129 SER A C 1
ATOM 733 O O . SER A 1 97 ? -13.311 23.928 0.372 1.00 18.92 129 SER A O 1
ATOM 736 N N . GLY A 1 98 ? -14.713 22.287 -0.231 1.00 17.81 130 GLY A N 1
ATOM 737 C CA . GLY A 1 98 ? -15.547 23.177 -1.020 1.00 18.60 130 GLY A CA 1
ATOM 738 C C . GLY A 1 98 ? -15.146 23.216 -2.479 1.00 17.24 130 GLY A C 1
ATOM 739 O O . GLY A 1 98 ? -13.959 23.317 -2.802 1.00 16.79 130 GLY A O 1
ATOM 740 N N . VAL A 1 99 ? -16.129 23.138 -3.372 1.00 16.35 131 VAL A N 1
ATOM 741 C CA . VAL A 1 99 ? -15.890 23.198 -4.804 1.00 15.36 131 VAL A CA 1
ATOM 742 C C . VAL A 1 99 ? -16.895 24.159 -5.421 1.00 14.60 131 VAL A C 1
ATOM 743 O O . VAL A 1 99 ? -17.940 24.478 -4.840 1.00 16.74 131 VAL A O 1
ATOM 747 N N . GLY A 1 100 ? -16.553 24.612 -6.618 1.00 14.78 132 GLY A N 1
ATOM 748 C CA . GLY A 1 100 ? -17.422 25.476 -7.390 1.00 15.62 132 GLY A CA 1
ATOM 749 C C . GLY A 1 100 ? -17.331 25.124 -8.857 1.00 14.47 132 GLY A C 1
ATOM 750 O O . GLY A 1 100 ? -16.337 24.567 -9.339 1.00 14.20 132 GLY A O 1
ATOM 751 N N . LEU A 1 101 ? -18.401 25.449 -9.570 1.00 15.59 133 LEU A N 1
ATOM 752 C CA . LEU A 1 101 ? -18.449 25.250 -11.010 1.00 15.34 133 LEU A CA 1
ATOM 753 C C . LEU A 1 101 ? -19.165 26.459 -11.587 1.00 16.26 133 LEU A C 1
ATOM 754 O O . LEU A 1 101 ? -20.306 26.753 -11.207 1.00 17.18 133 LEU A O 1
ATOM 759 N N . LEU A 1 102 ? -18.490 27.172 -12.478 1.00 16.34 134 LEU A N 1
ATOM 760 C CA . LEU A 1 102 ? -19.008 28.405 -13.056 1.00 16.95 134 LEU A CA 1
ATOM 761 C C . LEU A 1 102 ? -19.025 28.238 -14.564 1.00 17.55 134 LEU A C 1
ATOM 762 O O . LEU A 1 102 ? -18.021 27.823 -15.151 1.00 18.26 134 LEU A O 1
ATOM 767 N N . SER A 1 103 ? -20.150 28.550 -15.193 1.00 18.13 135 SER A N 1
ATOM 768 C CA . SER A 1 103 ? -20.339 28.157 -16.576 1.00 18.85 135 SER A CA 1
ATOM 769 C C . SER A 1 103 ? -20.925 29.303 -17.383 1.00 19.86 135 SER A C 1
ATOM 770 O O . SER A 1 103 ? -21.819 30.015 -16.916 1.00 22.27 135 SER A O 1
ATOM 773 N N . ARG A 1 104 ? -20.418 29.460 -18.607 1.00 21.30 136 ARG A N 1
ATOM 774 C CA . ARG A 1 104 ? -20.970 30.448 -19.525 1.00 23.84 136 ARG A CA 1
ATOM 775 C C . ARG A 1 104 ? -22.399 30.090 -19.896 1.00 24.83 136 ARG A C 1
ATOM 776 O O . ARG A 1 104 ? -23.298 30.939 -19.865 1.00 27.36 136 ARG A O 1
ATOM 784 N N . GLN A 1 105 ? -22.622 28.834 -20.254 1.00 26.18 137 GLN A N 1
ATOM 785 C CA . GLN A 1 105 ? -23.935 28.350 -20.637 1.00 26.19 137 GLN A CA 1
ATOM 786 C C . GLN A 1 105 ? -24.559 27.613 -19.465 1.00 27.09 137 GLN A C 1
ATOM 787 O O . GLN A 1 105 ? -23.861 27.075 -18.606 1.00 24.74 137 GLN A O 1
ATOM 793 N N . CYS A 1 106 ? -25.872 27.592 -19.433 1.00 28.94 138 CYS A N 1
ATOM 794 C CA . CYS A 1 106 ? -26.541 26.997 -18.292 1.00 27.95 138 CYS A CA 1
ATOM 795 C C . CYS A 1 106 ? -26.566 25.480 -18.454 1.00 25.42 138 CYS A C 1
ATOM 796 O O . CYS A 1 106 ? -26.999 24.984 -19.495 1.00 27.77 138 CYS A O 1
ATOM 799 N N . PRO A 1 107 ? -26.114 24.717 -17.463 1.00 25.03 139 PRO A N 1
ATOM 800 C CA . PRO A 1 107 ? -26.227 23.256 -17.560 1.00 25.13 139 PRO A CA 1
ATOM 801 C C . PRO A 1 107 ? -27.679 22.815 -17.572 1.00 26.93 139 PRO A C 1
ATOM 802 O O . PRO A 1 107 ? -28.566 23.484 -17.029 1.00 28.22 139 PRO A O 1
ATOM 806 N N . LEU A 1 108 ? -27.920 21.671 -18.220 1.00 25.07 140 LEU A N 1
ATOM 807 C CA . LEU A 1 108 ? -29.242 21.055 -18.176 1.00 25.82 140 LEU A CA 1
ATOM 808 C C . LEU A 1 108 ? -29.626 20.670 -1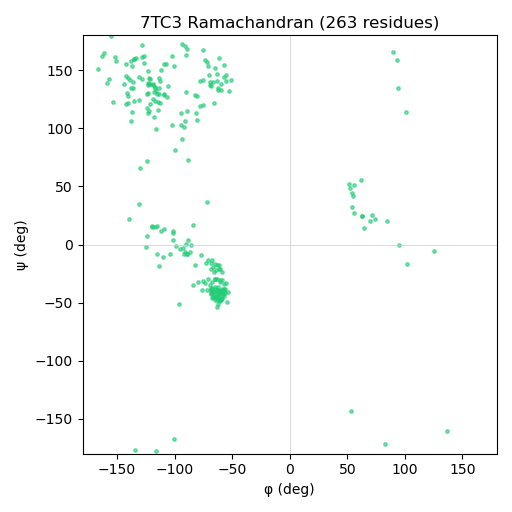6.754 1.00 24.57 140 LEU A C 1
ATOM 809 O O . LEU A 1 108 ? -30.802 20.758 -16.377 1.00 26.14 140 LEU A O 1
ATOM 814 N N . LYS A 1 109 ? -28.662 20.215 -15.963 1.00 22.39 141 LYS A N 1
ATOM 815 C CA . LYS A 1 109 ? -28.931 19.829 -14.587 1.00 21.80 141 LYS A CA 1
ATOM 816 C C . LYS A 1 109 ? -27.640 19.915 -13.796 1.00 21.21 141 LYS A C 1
ATOM 817 O O . LYS A 1 109 ? -26.563 19.579 -14.304 1.00 20.54 141 LYS A O 1
ATOM 823 N N . VAL A 1 110 ? -27.755 20.356 -12.549 1.00 19.92 142 VAL A N 1
ATOM 824 C CA . VAL A 1 110 ? -26.651 20.370 -11.605 1.00 19.27 142 VAL A CA 1
ATOM 825 C C . VAL A 1 110 ? -27.024 19.485 -10.426 1.00 17.91 142 VAL A C 1
ATOM 826 O O . VAL A 1 110 ? -28.168 19.511 -9.956 1.00 19.66 142 VAL A O 1
ATOM 830 N N . SER A 1 111 ? -26.056 18.697 -9.963 1.00 18.81 143 SER A N 1
ATOM 831 C CA . SER A 1 111 ? -26.219 17.843 -8.798 1.00 19.33 143 SER A CA 1
ATOM 832 C C . SER A 1 111 ? -24.989 17.992 -7.928 1.00 17.39 143 SER A C 1
ATOM 833 O O . SER A 1 111 ? -23.927 18.399 -8.399 1.00 17.56 143 SER A O 1
ATOM 836 N N . TYR A 1 112 ? -25.135 17.641 -6.657 1.00 18.35 144 TYR A N 1
ATOM 837 C CA . TYR A 1 112 ? -24.046 17.729 -5.695 1.00 19.61 144 TYR A CA 1
ATOM 838 C C . TYR A 1 112 ? -23.813 16.363 -5.077 1.00 18.90 144 TYR A C 1
ATOM 839 O O . TYR A 1 112 ? -24.766 15.654 -4.740 1.00 21.15 144 TYR A O 1
ATOM 848 N N . GLY A 1 113 ? -22.543 15.997 -4.939 1.00 18.91 145 GLY A N 1
ATOM 849 C CA . GLY A 1 113 ? -22.192 14.746 -4.311 1.00 18.59 145 GLY A CA 1
ATOM 850 C C . GLY A 1 113 ? -22.269 13.567 -5.259 1.00 21.58 145 GLY A C 1
ATOM 851 O O . GLY A 1 113 ? -22.469 13.697 -6.472 1.00 22.39 145 GLY A O 1
ATOM 852 N N . ILE A 1 114 ? -22.118 12.382 -4.674 1.00 22.43 146 ILE A N 1
ATOM 853 C CA . ILE A 1 114 ? -22.007 11.144 -5.431 1.00 23.96 146 ILE A CA 1
ATOM 854 C C . ILE A 1 114 ? -23.130 10.165 -5.088 1.00 29.64 146 ILE A C 1
ATOM 855 O O . ILE A 1 114 ? -23.041 8.983 -5.409 1.00 35.63 146 ILE A O 1
ATOM 860 N N . GLY A 1 115 ? -24.185 10.643 -4.435 1.00 26.27 147 GLY A N 1
ATOM 861 C CA . GLY A 1 115 ? -25.295 9.781 -4.072 1.00 29.18 147 GLY A CA 1
ATOM 862 C C . GLY A 1 115 ? -24.997 8.800 -2.959 1.00 28.57 147 GLY A C 1
ATOM 863 O O . GLY A 1 115 ? -25.641 7.750 -2.877 1.00 34.51 147 GLY A O 1
ATOM 864 N N . ASP A 1 116 ? -24.033 9.113 -2.098 1.00 31.18 148 ASP A N 1
ATOM 865 C CA . ASP A 1 116 ? -23.658 8.247 -0.983 1.00 32.75 148 ASP A CA 1
ATOM 866 C C . ASP A 1 116 ? -23.453 9.146 0.227 1.00 28.88 148 ASP A C 1
ATOM 867 O O . ASP A 1 116 ? -22.443 9.850 0.309 1.00 29.72 148 ASP A O 1
ATOM 872 N N . GLU A 1 117 ? -24.398 9.107 1.171 1.00 32.99 149 GLU A N 1
ATOM 873 C CA . GLU A 1 117 ? -24.436 10.099 2.244 1.00 32.28 149 GLU A CA 1
ATOM 874 C C . GLU A 1 117 ? -23.112 10.210 2.995 1.00 32.04 149 GLU A C 1
ATOM 875 O O . GLU A 1 117 ? -22.671 11.319 3.316 1.00 34.71 149 GLU A O 1
ATOM 881 N N . GLU A 1 118 ? -22.460 9.074 3.277 1.00 32.89 150 GLU A N 1
ATOM 882 C CA . GLU A 1 118 ? -21.191 9.111 4.001 1.00 31.98 150 GLU A CA 1
ATOM 883 C C . GLU A 1 118 ? -20.170 10.000 3.308 1.00 30.75 150 GLU A C 1
ATOM 884 O O . GLU A 1 118 ? -19.349 10.642 3.973 1.00 33.91 150 GLU A O 1
ATOM 890 N N . HIS A 1 119 ? -20.213 10.061 1.983 1.00 27.40 151 HIS A N 1
ATOM 891 C CA . HIS A 1 119 ? -19.198 10.752 1.202 1.00 26.87 151 HIS A CA 1
ATOM 892 C C . HIS A 1 119 ? -19.633 12.123 0.713 1.00 23.18 151 HIS A C 1
ATOM 893 O O . HIS A 1 119 ? -18.876 12.769 -0.013 1.00 22.40 151 HIS A O 1
ATOM 900 N N . ASP A 1 120 ? -20.824 12.583 1.096 1.00 23.24 152 ASP A N 1
ATOM 901 C CA . ASP A 1 120 ? -21.436 13.761 0.500 1.00 24.63 152 ASP A CA 1
ATOM 902 C C . ASP A 1 120 ? -21.516 14.942 1.453 1.00 22.97 152 ASP A C 1
ATOM 903 O O . ASP A 1 120 ? -22.198 15.928 1.138 1.00 25.84 152 ASP A O 1
ATOM 908 N N . GLN A 1 121 ? -20.845 14.880 2.599 1.00 23.36 153 GLN A N 1
ATOM 909 C CA . GLN A 1 121 ? -20.987 15.907 3.624 1.00 27.80 153 GLN A CA 1
ATOM 910 C C . GLN A 1 121 ? -19.877 16.948 3.614 1.00 24.43 153 GLN A C 1
ATOM 911 O O . GLN A 1 121 ? -19.913 17.871 4.432 1.00 28.08 153 GLN A O 1
ATOM 917 N N . GLU A 1 122 ? -18.891 16.827 2.722 1.00 23.63 154 GLU A N 1
ATOM 918 C CA . GLU A 1 122 ? -17.693 17.656 2.794 1.00 22.32 154 GLU A CA 1
ATOM 919 C C . GLU A 1 122 ? -17.510 18.573 1.585 1.00 21.91 154 GLU A C 1
ATOM 920 O O . GLU A 1 122 ? -16.418 19.113 1.391 1.00 22.69 154 GLU A O 1
ATOM 926 N N . GLY A 1 123 ? 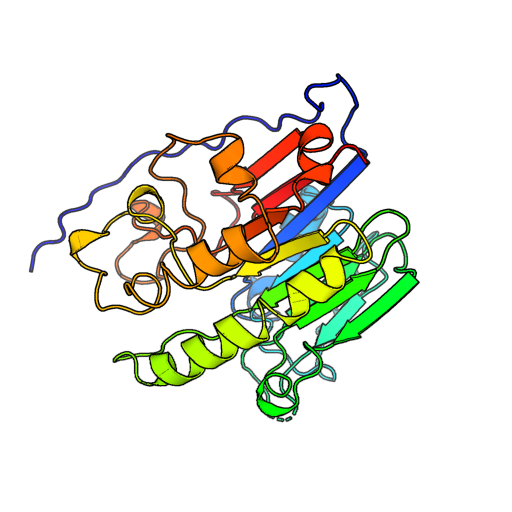-18.550 18.776 0.772 1.00 20.28 155 GLY A N 1
ATOM 927 C CA . GLY A 1 123 ? -18.477 19.757 -0.296 1.00 19.45 155 GLY A CA 1
ATOM 928 C C . GLY A 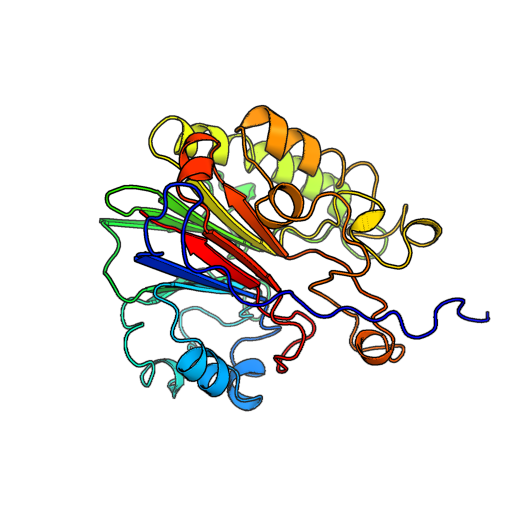1 123 ? -17.408 19.443 -1.323 1.00 18.72 155 GLY A C 1
ATOM 929 O O . GLY A 1 123 ? -16.517 20.256 -1.581 1.00 21.05 155 GLY A O 1
ATOM 930 N N . ARG A 1 124 ? -17.461 18.247 -1.903 1.00 16.48 156 ARG A N 1
ATOM 931 C CA . ARG A 1 124 ? -16.362 17.765 -2.722 1.00 16.97 156 ARG A CA 1
ATOM 932 C C . ARG A 1 124 ? -16.685 17.594 -4.199 1.00 14.79 156 ARG A C 1
ATOM 933 O O . ARG A 1 124 ? -15.754 17.505 -4.998 1.00 16.12 156 ARG A O 1
ATOM 941 N N . VAL A 1 125 ? -17.957 17.523 -4.586 1.00 15.77 157 VAL A N 1
ATOM 942 C CA . VAL A 1 125 ? -18.321 17.106 -5.939 1.00 15.26 157 VAL A CA 1
ATOM 943 C C . VAL A 1 125 ? -19.494 17.929 -6.453 1.00 15.94 157 VAL A C 1
ATOM 944 O O . VAL A 1 125 ? -20.532 18.029 -5.788 1.00 16.62 157 VAL A O 1
ATOM 948 N N . ILE A 1 126 ? -19.351 18.476 -7.661 1.00 15.81 158 ILE A N 1
ATOM 949 C CA . ILE A 1 126 ? -20.468 19.034 -8.420 1.00 15.67 158 ILE A CA 1
ATOM 950 C C . ILE A 1 126 ? -20.529 18.309 -9.757 1.00 15.68 158 ILE A C 1
ATOM 951 O O . ILE A 1 126 ? -19.493 18.043 -10.384 1.00 15.69 158 ILE A O 1
ATOM 956 N N . VAL A 1 127 ? -21.746 17.976 -10.189 1.00 16.43 159 VAL A N 1
ATOM 957 C CA . VAL A 1 127 ? -21.996 17.324 -11.470 1.00 15.94 159 VAL A CA 1
ATOM 958 C C . VAL A 1 127 ? -22.835 18.284 -12.297 1.00 17.69 159 VAL A C 1
ATOM 959 O O . VAL A 1 127 ? -23.929 18.673 -11.869 1.00 19.94 159 VAL A O 1
ATOM 963 N N . ALA A 1 128 ? -22.359 18.648 -13.486 1.00 17.45 160 ALA A N 1
ATOM 964 C CA . ALA A 1 128 ? -23.102 19.538 -14.378 1.00 18.38 160 ALA A CA 1
ATOM 965 C C . ALA A 1 128 ? -23.316 18.807 -15.693 1.00 19.13 160 ALA A C 1
ATOM 966 O O . ALA A 1 128 ? -22.351 18.488 -16.399 1.00 20.23 160 ALA A O 1
ATOM 968 N N . GLU A 1 129 ? -24.569 18.515 -16.011 1.00 20.11 161 GLU A N 1
ATOM 969 C CA . GLU A 1 129 ? -24.896 17.829 -17.249 1.00 20.50 161 GLU A CA 1
ATOM 970 C C . GLU A 1 129 ? -25.146 18.849 -18.350 1.00 21.14 161 GLU A C 1
ATOM 971 O O . GLU A 1 129 ? -25.900 19.810 -18.159 1.00 23.35 161 GLU A O 1
ATOM 977 N N . PHE A 1 130 ? -24.511 18.637 -19.497 1.00 22.15 162 PHE A N 1
ATOM 978 C CA . PHE A 1 130 ? -24.730 19.418 -20.703 1.00 26.05 162 PHE A CA 1
ATOM 979 C C . PHE A 1 130 ? -25.311 18.507 -21.779 1.00 27.93 162 PHE A C 1
ATOM 980 O O . PHE A 1 130 ? -25.566 17.324 -21.547 1.00 27.79 162 PHE A O 1
ATOM 988 N N . ASP A 1 131 ? -25.529 19.071 -22.968 1.00 31.06 163 ASP A N 1
ATOM 989 C CA . ASP A 1 131 ? -26.182 18.314 -24.034 1.00 34.38 163 ASP A CA 1
ATOM 990 C C . ASP A 1 131 ? -25.381 17.071 -24.405 1.00 36.55 163 ASP A C 1
ATOM 991 O O . ASP A 1 131 ? -25.928 15.963 -24.479 1.00 37.92 163 ASP A O 1
ATOM 996 N N . SER A 1 132 ? -24.076 17.234 -24.629 1.00 33.32 164 SER A N 1
ATOM 997 C CA . SER A 1 132 ? -23.250 16.192 -25.222 1.00 37.55 164 SER A CA 1
ATOM 998 C C . SER A 1 132 ? -22.355 15.472 -24.225 1.00 31.30 164 SER A C 1
ATOM 999 O O . SER A 1 132 ? -21.726 14.473 -24.594 1.00 36.20 164 SER A O 1
ATOM 1002 N N . PHE A 1 133 ? -22.268 15.946 -22.987 1.00 27.86 165 PHE A N 1
ATOM 1003 C CA . PHE A 1 133 ? -21.358 15.359 -22.014 1.00 25.36 165 PHE A CA 1
ATOM 1004 C C . PHE A 1 133 ? -21.804 15.772 -20.622 1.00 23.92 165 PHE A C 1
ATOM 1005 O O . PHE A 1 133 ? -22.599 16.699 -20.447 1.00 22.38 165 PHE A O 1
ATOM 1013 N N . VAL A 1 134 ? -21.269 15.077 -19.627 1.00 20.76 166 VAL A N 1
ATOM 1014 C CA . VAL A 1 134 ? -21.463 15.442 -18.232 1.00 19.35 166 VAL A CA 1
ATOM 1015 C C . VAL A 1 134 ? -20.107 15.793 -17.643 1.00 19.04 166 VAL A C 1
ATOM 1016 O O . VAL A 1 134 ? -19.115 15.101 -17.896 1.00 19.21 166 VAL A O 1
ATOM 1020 N N . LEU A 1 135 ? -20.057 16.887 -16.892 1.00 17.06 167 LEU A N 1
ATOM 1021 C CA . LEU A 1 135 ? -18.837 17.366 -16.267 1.00 14.59 167 LEU A CA 1
ATOM 1022 C C . LEU A 1 135 ? -18.948 17.146 -14.774 1.00 15.87 167 LEU A C 1
ATOM 1023 O O . LEU A 1 135 ? -19.955 17.507 -14.164 1.00 18.17 167 LEU A O 1
ATOM 1028 N N . VAL A 1 136 ? -17.932 16.533 -14.195 1.00 15.74 168 VAL A N 1
ATOM 1029 C CA . VAL A 1 136 ? -17.826 16.390 -12.755 1.00 15.40 168 VAL A CA 1
ATOM 1030 C C . VAL A 1 136 ? -16.572 17.114 -12.319 1.00 15.53 168 VAL A C 1
ATOM 1031 O O . VAL A 1 136 ? -15.503 16.911 -12.903 1.00 15.75 168 VAL A O 1
ATOM 1035 N N . THR A 1 137 ? -16.682 17.954 -11.304 1.00 13.19 169 THR A N 1
ATOM 1036 C CA . THR A 1 137 ? -15.482 18.457 -10.657 1.00 13.91 169 THR A CA 1
ATOM 1037 C C . THR A 1 137 ? -15.408 17.930 -9.235 1.00 14.08 169 THR A C 1
ATOM 1038 O O . THR A 1 137 ? -16.434 17.780 -8.564 1.00 15.43 169 THR A O 1
ATOM 1042 N N . ALA A 1 138 ? -14.190 17.627 -8.793 1.00 14.81 170 ALA A N 1
ATOM 1043 C CA . ALA A 1 138 ? -14.016 16.960 -7.519 1.00 14.38 170 ALA A CA 1
ATOM 1044 C C . ALA A 1 138 ? -12.788 17.479 -6.796 1.00 13.91 170 ALA A C 1
ATOM 1045 O O . ALA A 1 138 ? -11.767 17.818 -7.408 1.00 14.23 170 ALA A O 1
ATOM 1047 N N . TYR A 1 139 ? -12.908 17.531 -5.481 1.00 14.41 171 TYR A N 1
ATOM 1048 C CA . TYR A 1 139 ? -11.789 17.714 -4.565 1.00 15.51 171 TYR A CA 1
ATOM 1049 C C . TYR A 1 139 ? -11.730 16.434 -3.730 1.00 15.30 171 TYR A C 1
ATOM 1050 O O . TYR A 1 139 ? -12.516 16.262 -2.791 1.00 16.77 171 TYR A O 1
ATOM 1059 N N . VAL A 1 140 ? -10.825 15.533 -4.093 1.00 14.83 172 VAL A N 1
ATOM 1060 C CA . VAL A 1 140 ? -10.767 14.198 -3.490 1.00 15.77 172 VAL A CA 1
ATOM 1061 C C . VAL A 1 140 ? -10.168 14.295 -2.091 1.00 17.66 172 VAL A C 1
ATOM 1062 O O . VAL A 1 140 ? -9.249 15.099 -1.870 1.00 17.84 172 VAL A O 1
ATOM 1066 N N . PRO A 1 141 ? -10.655 13.529 -1.114 1.00 19.02 173 PRO A N 1
ATOM 1067 C CA . PRO A 1 141 ? -10.099 13.630 0.243 1.00 20.06 173 PRO A CA 1
ATOM 1068 C C . PRO A 1 141 ? -8.626 13.256 0.295 1.00 19.66 173 PRO A C 1
ATOM 1069 O O . PRO A 1 141 ? -8.201 12.232 -0.246 1.00 19.89 173 PRO A O 1
ATOM 1073 N N . ASN A 1 142 ? -7.852 14.096 0.970 1.00 20.03 174 ASN A N 1
ATOM 1074 C CA . ASN A 1 142 ? -6.438 13.848 1.187 1.00 21.56 174 ASN A CA 1
ATOM 1075 C C . ASN A 1 142 ? -6.274 12.687 2.162 1.00 22.16 174 ASN A C 1
ATOM 1076 O O . ASN A 1 142 ? -7.085 12.498 3.074 1.00 26.43 174 ASN A O 1
ATOM 1081 N N . ALA A 1 143 ? -5.220 11.887 1.955 1.00 21.69 175 ALA A N 1
ATOM 1082 C CA . ALA A 1 143 ? -4.975 10.743 2.831 1.00 23.00 175 ALA A CA 1
ATOM 1083 C C . ALA A 1 143 ? -4.512 11.141 4.227 1.00 25.20 175 ALA A C 1
ATOM 1084 O O . ALA A 1 143 ? -4.503 10.287 5.121 1.00 27.74 175 ALA A O 1
ATOM 1086 N N . GLY A 1 144 ? -4.122 12.395 4.431 1.00 28.66 176 GLY A N 1
ATOM 1087 C CA . GLY A 1 144 ? -3.909 12.921 5.761 1.00 31.42 176 GLY A CA 1
ATOM 1088 C C . GLY A 1 144 ? -2.471 12.807 6.236 1.00 34.29 176 GLY A C 1
ATOM 1089 O O . GLY A 1 144 ? -1.677 12.006 5.743 1.00 32.78 176 GLY A O 1
ATOM 1090 N N . ARG A 1 145 ? -2.139 13.646 7.217 1.00 35.35 177 ARG A N 1
ATOM 1091 C CA . ARG A 1 145 ? -0.854 13.537 7.886 1.00 41.58 177 ARG A CA 1
ATOM 1092 C C . ARG A 1 145 ? -0.776 12.186 8.579 1.00 36.86 177 ARG A C 1
ATOM 1093 O O . ARG A 1 145 ? -1.740 11.747 9.213 1.00 41.11 177 ARG A O 1
ATOM 1095 N N . GLY A 1 146 ? 0.358 11.509 8.424 1.00 40.70 178 GLY A N 1
ATOM 1096 C CA . GLY A 1 146 ? 0.523 10.186 8.990 1.00 41.68 178 GLY A CA 1
ATOM 1097 C C . GLY A 1 146 ? -0.407 9.147 8.391 1.00 36.23 178 GLY A C 1
ATOM 1098 O O . GLY A 1 146 ? -0.565 8.055 8.948 1.00 36.80 178 GLY A O 1
ATOM 1099 N N . LEU A 1 147 ? -1.028 9.479 7.259 1.00 33.74 179 LEU A N 1
ATOM 1100 C CA . LEU A 1 147 ? -1.928 8.576 6.541 1.00 33.05 179 LEU A CA 1
ATOM 1101 C C . LEU A 1 147 ? -3.159 8.202 7.366 1.00 34.55 179 LEU A C 1
ATOM 1102 O O . LEU A 1 147 ? -3.783 7.163 7.137 1.00 31.12 179 LEU A O 1
ATOM 1107 N N . VAL A 1 148 ? -3.535 9.059 8.318 1.00 34.88 180 VAL A N 1
ATOM 1108 C CA . VAL A 1 148 ? -4.630 8.723 9.221 1.00 36.84 180 VAL A CA 1
ATOM 1109 C C . VAL A 1 148 ? -5.975 8.675 8.506 1.00 31.81 180 VAL A C 1
ATOM 1110 O O . VAL A 1 148 ? -6.938 8.119 9.047 1.00 37.23 180 VAL A O 1
ATOM 1114 N N . ARG A 1 149 ? -6.068 9.230 7.301 1.00 28.72 181 ARG A N 1
ATOM 1115 C CA . ARG A 1 149 ? -7.299 9.193 6.522 1.00 27.13 181 ARG A CA 1
ATOM 1116 C C . ARG A 1 149 ? -7.211 8.270 5.314 1.00 28.82 181 ARG A C 1
ATOM 1117 O O . ARG A 1 149 ? -8.086 8.317 4.449 1.00 26.88 181 ARG A O 1
ATOM 1125 N N . LEU A 1 150 ? -6.185 7.420 5.236 1.00 28.10 182 LEU A N 1
ATOM 1126 C CA . LEU A 1 150 ? -6.023 6.590 4.045 1.00 30.08 182 LEU A CA 1
ATOM 1127 C C . LEU A 1 150 ? -7.132 5.549 3.933 1.00 23.91 182 LEU A C 1
ATOM 1128 O O . LEU A 1 150 ? -7.599 5.248 2.830 1.00 26.07 182 LEU A O 1
ATOM 1133 N N . GLU A 1 151 ? -7.559 4.975 5.060 1.00 27.67 183 GLU A N 1
ATOM 1134 C CA . GLU A 1 151 ? -8.638 3.994 5.012 1.00 28.79 183 GLU A CA 1
ATOM 1135 C C . GLU A 1 151 ? -9.910 4.624 4.464 1.00 30.01 183 GLU A C 1
ATOM 1136 O O . GLU A 1 151 ? -10.564 4.067 3.572 1.00 28.76 183 GLU A O 1
ATOM 1138 N N . TYR A 1 152 ? -10.256 5.812 4.961 1.00 25.70 184 TYR A N 1
ATOM 1139 C CA . TYR A 1 152 ? -11.411 6.510 4.413 1.00 27.27 184 TYR A CA 1
ATOM 1140 C C . TYR A 1 152 ? -11.208 6.842 2.940 1.00 23.35 184 TYR A C 1
ATOM 1141 O O . TYR A 1 152 ? -12.129 6.686 2.130 1.00 23.97 184 TYR A O 1
ATOM 1150 N N . ARG A 1 153 ? -10.007 7.297 2.570 1.00 23.54 185 ARG A N 1
ATOM 1151 C CA . ARG A 1 153 ? -9.740 7.610 1.169 1.00 22.83 185 ARG A CA 1
ATOM 1152 C C . ARG A 1 153 ? -9.995 6.405 0.270 1.00 23.36 185 ARG A C 1
ATOM 1153 O O . ARG A 1 153 ? -10.503 6.550 -0.848 1.00 21.99 185 ARG A O 1
ATOM 1161 N N . GLN A 1 154 ? -9.653 5.203 0.734 1.00 24.13 186 GLN A N 1
ATOM 1162 C CA . GLN A 1 154 ? -9.899 4.020 -0.084 1.00 25.06 186 GLN A CA 1
ATOM 1163 C C . GLN A 1 154 ? -11.389 3.754 -0.240 1.00 26.67 186 GLN A C 1
ATOM 1164 O O . GLN A 1 154 ? -11.840 3.332 -1.311 1.00 25.59 186 GLN A O 1
ATOM 1170 N N . ARG A 1 155 ? -12.168 3.983 0.819 1.00 26.11 187 ARG A N 1
ATOM 1171 C CA . ARG A 1 155 ? -13.615 3.854 0.697 1.00 27.69 187 ARG A CA 1
ATOM 1172 C C . ARG A 1 155 ? -14.168 4.910 -0.248 1.00 27.28 187 ARG A C 1
ATOM 1173 O O . ARG A 1 155 ? -15.012 4.609 -1.102 1.00 26.74 187 ARG A O 1
ATOM 1181 N N . TRP A 1 156 ? -13.700 6.153 -0.107 1.00 23.38 188 TRP A N 1
ATOM 1182 C CA . TRP A 1 156 ? -14.069 7.208 -1.043 1.00 22.53 188 TRP A CA 1
ATOM 1183 C C . TRP A 1 156 ? -13.754 6.792 -2.470 1.00 22.24 188 TRP A C 1
ATOM 1184 O O . TRP A 1 156 ? -14.586 6.942 -3.371 1.00 22.26 188 TRP A O 1
ATOM 1195 N N . ASP A 1 157 ? -12.532 6.299 -2.697 1.00 21.37 189 ASP A N 1
ATOM 1196 C CA . ASP A 1 157 ? -12.105 5.971 -4.053 1.00 20.07 189 ASP A CA 1
ATOM 1197 C C . ASP A 1 157 ? -13.066 4.977 -4.683 1.00 22.34 189 ASP A C 1
ATOM 1198 O O . ASP A 1 157 ? -13.472 5.132 -5.839 1.00 21.54 189 ASP A O 1
ATOM 1203 N N . GLU A 1 158 ? -13.456 3.954 -3.928 1.00 22.63 190 GLU A N 1
ATOM 1204 C CA . GLU A 1 158 ? -14.339 2.938 -4.480 1.00 23.02 190 GLU A CA 1
ATOM 1205 C C . GLU A 1 158 ? -15.722 3.513 -4.764 1.00 24.45 190 GLU A C 1
ATOM 1206 O O . GLU A 1 158 ? -16.297 3.267 -5.829 1.00 23.91 190 GLU A O 1
ATOM 1212 N N . ALA A 1 159 ? -16.279 4.276 -3.819 1.00 21.61 191 ALA A N 1
ATOM 1213 C CA . ALA A 1 159 ? -17.603 4.856 -4.041 1.00 22.71 191 ALA A CA 1
ATOM 1214 C C . ALA A 1 159 ? -17.582 5.823 -5.214 1.00 24.37 191 ALA A C 1
ATOM 1215 O O . ALA A 1 159 ? -18.526 5.866 -6.011 1.00 22.47 191 ALA A O 1
ATOM 1217 N N . PHE A 1 160 ? -16.507 6.604 -5.341 1.00 20.50 192 PHE A N 1
ATOM 1218 C CA . PHE A 1 160 ? -16.428 7.594 -6.408 1.00 20.14 192 PHE A CA 1
ATOM 1219 C C . PHE A 1 160 ? -16.313 6.923 -7.767 1.00 20.55 192 PHE A C 1
ATOM 1220 O O . PHE A 1 160 ? -16.982 7.323 -8.725 1.00 21.09 1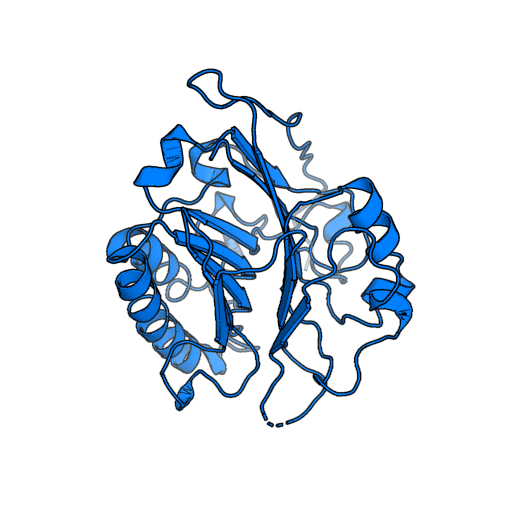92 PHE A O 1
ATOM 1228 N N . ARG A 1 161 ? -15.489 5.878 -7.869 1.00 20.98 193 ARG A N 1
ATOM 1229 C CA A ARG A 1 161 ? -15.353 5.213 -9.157 0.48 19.34 193 ARG A CA 1
ATOM 1230 C CA B ARG A 1 161 ? -15.336 5.170 -9.136 0.52 21.70 193 ARG A CA 1
ATOM 1231 C C . ARG A 1 161 ? -16.646 4.516 -9.561 1.00 22.00 193 ARG A C 1
ATOM 1232 O O . ARG A 1 161 ? -17.012 4.525 -10.742 1.00 22.68 193 ARG A O 1
ATOM 1247 N N . LYS A 1 162 ? -17.373 3.938 -8.601 1.00 22.70 194 LYS A N 1
ATOM 1248 C CA . LYS A 1 162 ? -18.661 3.334 -8.928 1.00 24.43 194 LYS A CA 1
ATOM 1249 C C . LYS A 1 162 ? -19.651 4.392 -9.395 1.00 24.83 194 LYS A C 1
ATOM 1250 O O . LYS A 1 162 ? -20.400 4.178 -10.357 1.00 25.18 194 LYS A O 1
ATOM 1255 N N . PHE A 1 163 ? -19.651 5.551 -8.738 1.00 21.79 195 PHE A N 1
ATOM 1256 C CA . PHE A 1 163 ? -20.540 6.631 -9.143 1.00 25.05 195 PHE A CA 1
ATOM 1257 C C . PHE A 1 163 ? -20.220 7.101 -10.556 1.00 22.89 195 PHE A C 1
ATOM 1258 O O . PHE A 1 163 ? -21.121 7.298 -11.379 1.00 24.05 195 PHE A O 1
ATOM 1266 N N . LEU A 1 164 ? -18.935 7.289 -10.853 1.00 21.94 196 LEU A N 1
ATOM 1267 C CA . LEU A 1 164 ? -18.541 7.795 -12.165 1.00 22.17 196 LEU A CA 1
ATOM 1268 C C . LEU A 1 164 ? -18.819 6.785 -13.268 1.00 22.74 196 LEU A C 1
ATOM 1269 O O . LEU A 1 164 ? -19.201 7.169 -14.380 1.00 23.42 196 LEU A O 1
ATOM 1274 N N . LYS A 1 165 ? -18.602 5.492 -12.995 1.00 22.89 197 LYS A N 1
ATOM 1275 C CA . LYS A 1 165 ? -18.949 4.474 -13.978 1.00 25.64 197 LYS A CA 1
ATOM 1276 C C . LYS A 1 165 ? -20.421 4.568 -14.356 1.00 30.74 197 LYS A C 1
ATOM 1277 O O . LYS A 1 165 ? -20.780 4.432 -15.532 1.00 28.00 197 LYS A O 1
ATOM 1283 N N . GLY A 1 166 ? -21.285 4.830 -13.370 1.00 24.94 198 GLY A N 1
ATOM 1284 C CA . GLY A 1 166 ? -22.703 4.981 -13.657 1.00 28.73 198 GLY A CA 1
ATOM 1285 C C . GLY A 1 166 ? -23.001 6.175 -14.545 1.00 28.15 198 GLY A C 1
ATOM 1286 O O . GLY A 1 166 ? -23.795 6.078 -15.484 1.00 31.21 198 GLY A O 1
ATOM 1287 N N . LEU A 1 167 ? -22.372 7.317 -14.259 1.00 26.61 199 LEU A N 1
ATOM 1288 C CA . LEU A 1 167 ? -22.566 8.499 -15.095 1.00 28.20 199 LEU A CA 1
ATOM 1289 C C . LEU A 1 167 ? -22.118 8.238 -16.526 1.00 27.32 199 LEU A C 1
ATOM 1290 O O . LEU A 1 167 ? -22.832 8.560 -17.484 1.00 30.97 199 LEU A O 1
ATOM 1295 N N . ALA A 1 168 ? -20.924 7.666 -16.689 1.00 26.90 200 ALA A N 1
ATOM 1296 C CA . ALA A 1 168 ? -20.360 7.463 -18.016 1.00 29.49 200 ALA A CA 1
ATOM 1297 C C . ALA A 1 168 ? -21.128 6.426 -18.822 1.00 31.92 200 ALA A C 1
ATOM 1298 O O . ALA A 1 168 ? -21.028 6.417 -20.053 1.00 34.64 200 ALA A O 1
ATOM 1300 N N . SER A 1 169 ? -21.888 5.552 -18.160 1.00 33.26 201 SER A N 1
ATOM 1301 C CA . SER A 1 169 ? -22.739 4.613 -18.877 1.00 35.17 201 SER A CA 1
ATOM 1302 C C . SER A 1 169 ? -23.873 5.321 -19.609 1.00 36.24 201 SER A C 1
ATOM 1303 O O . SER A 1 169 ? -24.478 4.731 -20.511 1.00 41.47 201 SER A O 1
ATOM 1306 N N A ARG A 1 170 ? -24.159 6.568 -19.240 0.45 34.16 202 ARG A N 1
ATOM 1307 N N B ARG A 1 170 ? -24.179 6.568 -19.243 0.55 35.11 202 ARG A N 1
ATOM 1308 C CA A ARG A 1 170 ? -25.281 7.347 -19.746 0.45 33.83 202 ARG A CA 1
ATOM 1309 C CA B ARG A 1 170 ? -25.289 7.305 -19.834 0.55 42.53 202 ARG A CA 1
ATOM 1310 C C A ARG A 1 170 ? -24.866 8.440 -20.717 0.45 31.08 202 ARG A C 1
ATOM 1311 C C B ARG A 1 170 ? -24.863 8.446 -20.748 0.55 41.92 202 ARG A C 1
ATOM 1312 O O A ARG A 1 170 ? -25.563 8.676 -21.707 0.45 47.87 202 ARG A O 1
ATOM 1313 O O B ARG A 1 170 ? -25.558 8.720 -21.729 0.55 32.62 202 ARG A O 1
ATOM 1328 N N . LYS A 1 171 ? -23.747 9.113 -20.460 1.00 28.56 203 LYS A N 1
ATOM 1329 C CA . LYS A 1 171 ? -23.288 10.233 -21.269 1.00 30.37 203 LYS A CA 1
ATOM 1330 C C . LYS A 1 171 ? -21.776 10.284 -21.159 1.00 25.33 203 LYS A C 1
ATOM 1331 O O . LYS A 1 171 ? -21.230 9.918 -20.111 1.00 26.88 203 LYS A O 1
ATOM 1337 N N . PRO A 1 172 ? -21.074 10.728 -22.204 1.00 23.99 204 PRO A N 1
ATOM 1338 C CA . PRO A 1 172 ? -19.618 10.906 -22.090 1.00 22.38 204 PRO A CA 1
ATOM 1339 C C . PRO A 1 172 ? -19.270 11.826 -20.931 1.00 22.06 204 PRO A C 1
ATOM 1340 O O . PRO A 1 172 ? -19.952 12.819 -20.681 1.00 22.48 204 PRO A O 1
ATOM 1344 N N . LEU A 1 173 ? -18.194 11.486 -20.224 1.00 20.04 205 LEU A N 1
ATOM 1345 C CA . LEU A 1 173 ? -17.851 12.098 -18.947 1.00 19.48 205 LEU A CA 1
ATOM 1346 C C . LEU A 1 173 ? -16.516 12.825 -19.037 1.00 17.93 205 LEU A C 1
ATOM 1347 O O . LEU A 1 173 ? -15.551 12.301 -19.608 1.00 17.84 205 LEU A O 1
ATOM 1352 N N . VAL A 1 174 ? -16.474 14.036 -18.494 1.00 17.09 206 VAL A N 1
ATOM 1353 C CA . VAL A 1 174 ? -15.228 14.735 -18.190 1.00 15.12 206 VAL A CA 1
ATOM 1354 C C . VAL A 1 174 ? -15.161 14.865 -16.676 1.00 15.70 206 VAL A C 1
ATOM 1355 O O . VAL A 1 174 ? -16.075 15.426 -16.058 1.00 17.20 206 VAL A O 1
ATOM 1359 N N . LEU A 1 175 ? -14.098 14.345 -16.065 1.00 15.30 207 LEU A N 1
ATOM 1360 C CA . LEU A 1 175 ? -13.845 14.543 -14.644 1.00 15.62 207 LEU A CA 1
ATOM 1361 C C . LEU A 1 175 ? -12.658 15.476 -14.514 1.00 15.57 207 LEU A C 1
ATOM 1362 O O . LEU A 1 175 ? -11.614 15.248 -15.129 1.00 15.94 207 LEU A O 1
ATOM 1367 N N . CYS A 1 176 ? -12.802 16.525 -13.723 1.00 14.29 208 CYS A N 1
ATOM 1368 C CA . CYS A 1 176 ? -11.645 17.359 -13.480 1.00 14.77 208 CYS A CA 1
ATOM 1369 C C . CYS A 1 176 ? -11.538 17.696 -12.011 1.00 14.96 208 CYS A C 1
ATOM 1370 O O . CYS A 1 176 ? -12.511 17.625 -11.252 1.00 15.84 208 CYS A O 1
ATOM 1373 N N . GLY A 1 177 ? -10.342 18.077 -11.631 1.00 13.41 209 GLY A N 1
ATOM 1374 C CA . GLY A 1 177 ? -10.136 18.653 -10.328 1.00 13.27 209 GLY A CA 1
ATOM 1375 C C . GLY A 1 177 ? -8.899 18.091 -9.679 1.00 13.29 209 GLY A C 1
ATOM 1376 O O . GLY A 1 177 ? -8.004 17.551 -10.337 1.00 14.24 209 GLY A O 1
ATOM 1377 N N . ASP A 1 178 ? -8.862 18.252 -8.366 1.00 12.95 210 ASP A N 1
ATOM 1378 C CA . ASP A 1 178 ? -7.722 17.848 -7.560 1.00 13.80 210 ASP A CA 1
ATOM 1379 C C . ASP A 1 178 ? -8.036 16.447 -7.061 1.00 14.32 210 ASP A C 1
ATOM 1380 O O . ASP A 1 178 ? -8.853 16.256 -6.150 1.00 14.71 210 ASP A O 1
ATOM 1385 N N . LEU A 1 179 ? -7.411 15.460 -7.693 1.00 13.53 211 LEU A N 1
ATOM 1386 C CA . LEU A 1 179 ? -7.662 14.071 -7.354 1.00 14.32 211 LEU A CA 1
ATOM 1387 C C . LEU A 1 179 ? -6.725 13.568 -6.272 1.00 14.91 211 LEU A C 1
ATOM 1388 O O . LEU A 1 179 ? -6.826 12.409 -5.862 1.00 15.60 211 LEU A O 1
ATOM 1393 N N . ASN A 1 180 ? -5.832 14.422 -5.783 1.00 14.77 212 ASN A N 1
ATOM 1394 C CA . ASN A 1 180 ? -5.024 14.132 -4.600 1.00 15.20 212 ASN A CA 1
ATOM 1395 C C . ASN A 1 180 ? -4.243 12.832 -4.737 1.00 15.20 212 ASN A C 1
ATOM 1396 O O . ASN A 1 180 ? -4.115 12.055 -3.787 1.00 18.18 212 ASN A O 1
ATOM 1401 N N . VAL A 1 181 ? -3.676 12.622 -5.918 1.00 15.37 213 VAL A N 1
ATOM 1402 C CA . VAL A 1 181 ? -2.734 11.531 -6.126 1.00 16.00 213 VAL A CA 1
ATOM 1403 C C . VAL A 1 181 ? -1.896 11.875 -7.342 1.00 15.64 213 VAL A C 1
ATOM 1404 O O . VAL A 1 181 ? -2.407 12.408 -8.330 1.00 15.27 213 VAL A O 1
ATOM 1408 N N . ALA A 1 182 ? -0.595 11.591 -7.252 1.00 16.16 214 ALA A N 1
ATOM 1409 C CA . ALA A 1 182 ? 0.289 11.571 -8.408 1.00 15.81 214 ALA A CA 1
ATOM 1410 C C . ALA A 1 182 ? 0.331 10.116 -8.861 1.00 16.25 214 ALA A C 1
ATOM 1411 O O . ALA A 1 182 ? 0.808 9.249 -8.128 1.00 18.23 214 ALA A O 1
ATOM 1413 N N . HIS A 1 183 ? -0.211 9.842 -10.049 1.00 16.58 215 HIS A N 1
ATOM 1414 C CA . HIS A 1 183 ? -0.481 8.460 -10.444 1.00 16.74 215 HIS A CA 1
ATOM 1415 C C . HIS A 1 183 ? 0.794 7.630 -10.521 1.00 17.56 215 HIS A C 1
ATOM 1416 O O . HIS A 1 183 ? 0.862 6.525 -9.969 1.00 18.94 215 HIS A O 1
ATOM 1423 N N . GLU A 1 184 ? 1.802 8.131 -11.231 1.00 18.43 216 GLU A N 1
ATOM 1424 C CA . GLU A 1 184 ? 3.012 7.378 -11.519 1.00 19.90 216 GLU A CA 1
ATOM 1425 C C . GLU A 1 184 ? 4.227 8.207 -11.119 1.00 20.31 216 GLU A C 1
ATOM 1426 O O . GLU A 1 184 ? 4.112 9.383 -10.781 1.00 19.05 216 GLU A O 1
ATOM 1432 N N . GLU A 1 185 ? 5.409 7.591 -11.157 1.00 21.55 217 GLU A N 1
ATOM 1433 C CA . GLU A 1 185 ? 6.603 8.303 -10.706 1.00 19.78 217 GLU A CA 1
ATOM 1434 C C . GLU A 1 185 ? 6.855 9.554 -11.531 1.00 20.16 217 GLU A C 1
ATOM 1435 O O . GLU A 1 185 ? 7.355 10.556 -11.001 1.00 20.54 217 GLU A O 1
ATOM 1441 N N . ILE A 1 186 ? 6.490 9.530 -12.816 1.00 19.90 218 ILE A N 1
ATOM 1442 C CA . ILE A 1 186 ? 6.649 10.703 -13.663 1.00 18.68 218 ILE A CA 1
ATOM 1443 C C . ILE A 1 186 ? 5.791 11.865 -13.182 1.00 19.31 218 ILE A C 1
ATOM 1444 O O . ILE A 1 186 ? 6.041 13.016 -13.554 1.00 18.44 218 ILE A O 1
ATOM 1449 N N . ASP A 1 187 ? 4.794 11.599 -12.342 1.00 17.30 219 ASP A N 1
ATOM 1450 C CA . ASP A 1 187 ? 3.867 12.625 -11.903 1.00 16.61 219 ASP A CA 1
ATOM 1451 C C . ASP A 1 187 ? 4.312 13.385 -10.663 1.00 16.87 219 ASP A C 1
ATOM 1452 O O . ASP A 1 187 ? 3.557 14.234 -10.183 1.00 16.78 219 ASP A O 1
ATOM 1457 N N . LEU A 1 188 ? 5.508 13.133 -10.138 1.00 17.12 220 LEU A N 1
ATOM 1458 C CA . LEU A 1 188 ? 6.016 13.972 -9.059 1.00 18.34 220 LEU A CA 1
ATOM 1459 C C . LEU A 1 188 ? 7.531 13.997 -9.115 1.00 18.45 220 LEU A C 1
ATOM 1460 O O . LEU A 1 188 ? 8.163 13.103 -9.680 1.00 18.50 220 LEU A O 1
ATOM 1465 N N . ARG A 1 189 ? 8.113 15.041 -8.522 1.00 17.59 221 ARG A N 1
ATOM 1466 C CA . ARG A 1 189 ? 9.552 15.224 -8.628 1.00 19.19 221 ARG A CA 1
ATOM 1467 C C . ARG A 1 189 ? 10.307 14.234 -7.759 1.00 21.49 221 ARG A C 1
ATOM 1468 O O . ARG A 1 189 ? 11.411 13.802 -8.117 1.00 22.17 221 ARG A O 1
ATOM 1476 N N . ASN A 1 190 ? 9.741 13.861 -6.614 1.00 21.25 222 ASN A N 1
ATOM 1477 C CA . ASN A 1 190 ? 10.426 13.018 -5.637 1.00 24.28 222 ASN A CA 1
ATOM 1478 C C . ASN A 1 190 ? 9.602 11.769 -5.332 1.00 23.03 222 ASN A C 1
ATOM 1479 O O . ASN A 1 190 ? 9.039 11.636 -4.237 1.00 25.50 222 ASN A O 1
ATOM 1484 N N . PRO A 1 191 ? 9.522 10.826 -6.278 1.00 24.98 223 PRO A N 1
ATOM 1485 C CA . PRO A 1 191 ? 8.814 9.569 -5.983 1.00 25.95 223 PRO A CA 1
ATOM 1486 C C . PRO A 1 191 ? 9.452 8.770 -4.864 1.00 30.88 223 PRO A C 1
ATOM 1487 O O . PRO A 1 191 ? 8.736 8.228 -4.012 1.00 29.65 223 PRO A O 1
ATOM 1491 N N . LYS A 1 192 ? 10.783 8.702 -4.830 1.00 28.29 224 LYS A N 1
ATOM 1492 C CA . LYS A 1 192 ? 11.446 7.837 -3.858 1.00 29.59 224 LYS A CA 1
ATOM 1493 C C . LYS A 1 192 ? 11.138 8.262 -2.427 1.00 34.36 224 LYS A C 1
ATOM 1494 O O . LYS A 1 192 ? 10.943 7.413 -1.549 1.00 41.10 224 LYS A O 1
ATOM 1497 N N . GLY A 1 193 ? 11.082 9.562 -2.172 1.00 29.72 225 GLY A N 1
ATOM 1498 C CA . GLY A 1 193 ? 10.849 10.054 -0.835 1.00 30.98 225 GLY A CA 1
ATOM 1499 C C . GLY A 1 193 ? 9.409 10.170 -0.398 1.00 32.05 225 GLY A C 1
ATOM 1500 O O . GLY A 1 193 ? 9.159 10.567 0.745 1.00 34.77 225 GLY A O 1
ATOM 1501 N N . ASN A 1 194 ? 8.441 9.829 -1.255 1.00 28.16 226 ASN A N 1
ATOM 1502 C CA . ASN A 1 194 ? 7.037 10.121 -0.984 1.00 26.21 226 ASN A CA 1
ATOM 1503 C C . ASN A 1 194 ? 6.135 8.893 -1.018 1.00 26.06 226 ASN A C 1
ATOM 1504 O O . ASN A 1 194 ? 4.912 9.040 -0.917 1.00 25.90 226 ASN A O 1
ATOM 1509 N N . LYS A 1 195 ? 6.696 7.687 -1.127 1.00 28.83 227 LYS A N 1
ATOM 1510 C CA . LYS A 1 195 ? 5.873 6.494 -1.265 1.00 28.82 227 LYS A CA 1
ATOM 1511 C C . LYS A 1 195 ? 5.066 6.183 -0.010 1.00 29.47 227 LYS A C 1
ATOM 1512 O O . LYS A 1 195 ? 4.142 5.362 -0.071 1.00 31.22 227 LYS A O 1
ATOM 1518 N N . LYS A 1 196 ? 5.381 6.822 1.116 1.00 26.56 228 LYS A N 1
ATOM 1519 C CA . LYS A 1 196 ? 4.608 6.664 2.342 1.00 32.13 228 LYS A CA 1
ATOM 1520 C C . LYS A 1 196 ? 3.926 7.965 2.748 1.00 33.42 228 LYS A C 1
ATOM 1521 O O . LYS A 1 196 ? 3.473 8.100 3.888 1.00 29.37 228 LYS A O 1
ATOM 1525 N N . ASN A 1 197 ? 3.840 8.925 1.834 1.00 28.26 229 ASN A N 1
ATOM 1526 C CA . ASN A 1 197 ? 3.186 10.196 2.097 1.00 27.92 229 ASN A CA 1
ATOM 1527 C C . ASN A 1 197 ? 1.906 10.304 1.280 1.00 24.23 229 ASN A C 1
ATOM 1528 O O . ASN A 1 197 ? 1.799 9.754 0.178 1.00 24.40 229 ASN A O 1
ATOM 1533 N N . ALA A 1 198 ? 0.940 11.037 1.833 1.00 25.02 230 ALA A N 1
ATOM 1534 C CA . ALA A 1 198 ? -0.331 11.258 1.162 1.00 23.11 230 ALA A CA 1
ATOM 1535 C C . ALA A 1 198 ? -0.094 11.789 -0.243 1.00 21.41 230 ALA A C 1
ATOM 1536 O O . ALA A 1 198 ? 0.698 12.714 -0.446 1.00 23.43 230 ALA A O 1
ATOM 1538 N N . GLY A 1 199 ? -0.778 11.197 -1.213 1.00 20.07 231 GLY A N 1
ATOM 1539 C CA . GLY A 1 199 ? -0.639 11.573 -2.596 1.00 21.08 231 GLY A CA 1
ATOM 1540 C C . GLY A 1 199 ? 0.223 10.644 -3.425 1.00 19.55 231 GLY A C 1
ATOM 1541 O O . GLY A 1 199 ? 0.149 10.688 -4.659 1.00 20.58 231 GLY A O 1
ATOM 1542 N N . PHE A 1 200 ? 1.035 9.805 -2.785 1.00 20.82 232 PHE A N 1
ATOM 1543 C CA . PHE A 1 200 ? 1.855 8.866 -3.541 1.00 20.13 232 PHE A CA 1
ATOM 1544 C C . PHE A 1 200 ? 1.914 7.499 -2.872 1.00 23.00 232 PHE A C 1
ATOM 1545 O O . PHE A 1 200 ? 2.851 6.729 -3.130 1.00 24.35 232 PHE A O 1
ATOM 1553 N N . THR A 1 201 ? 0.947 7.171 -2.018 1.00 23.09 233 THR A N 1
ATOM 1554 C CA . THR A 1 201 ? 0.933 5.839 -1.443 1.00 24.58 233 THR A CA 1
ATOM 1555 C C . THR A 1 201 ? 0.560 4.823 -2.517 1.00 24.36 233 THR A C 1
ATOM 1556 O O . THR A 1 201 ? -0.108 5.155 -3.497 1.00 22.38 233 THR A O 1
ATOM 1560 N N . PRO A 1 202 ? 0.994 3.574 -2.363 1.00 26.50 234 PRO A N 1
ATOM 1561 C CA . PRO A 1 202 ? 0.552 2.553 -3.316 1.00 24.82 234 PRO A CA 1
ATOM 1562 C C . PRO A 1 202 ? -0.957 2.440 -3.393 1.00 23.61 234 PRO A C 1
ATOM 1563 O O . PRO A 1 202 ? -1.507 2.255 -4.485 1.00 23.48 234 PRO A O 1
ATOM 1567 N N . GLN A 1 203 ? -1.645 2.571 -2.254 1.00 24.68 235 GLN A N 1
ATOM 1568 C CA . GLN A 1 203 ? -3.105 2.502 -2.244 1.00 24.82 235 GLN A CA 1
ATOM 1569 C C . GLN A 1 203 ? -3.721 3.579 -3.130 1.00 22.40 235 GLN A C 1
ATOM 1570 O O . GLN A 1 203 ? -4.626 3.303 -3.925 1.00 23.72 235 GLN A O 1
ATOM 1576 N N . GLU A 1 204 ? -3.251 4.822 -3.000 1.00 21.44 236 GLU A N 1
ATOM 1577 C CA . GLU A 1 204 ? -3.827 5.911 -3.785 1.00 20.72 236 GLU A CA 1
ATOM 1578 C C . GLU A 1 204 ? -3.505 5.757 -5.265 1.00 20.87 236 GLU A C 1
ATOM 1579 O O . GLU A 1 204 ? -4.363 5.993 -6.120 1.00 19.61 236 GLU A O 1
ATOM 1585 N N . ARG A 1 205 ? -2.269 5.366 -5.589 1.00 20.48 237 ARG A N 1
ATOM 1586 C CA . ARG A 1 205 ? -1.904 5.193 -6.988 1.00 21.01 237 ARG A CA 1
ATOM 1587 C C . ARG A 1 205 ? -2.719 4.080 -7.623 1.00 20.35 237 ARG A C 1
ATOM 1588 O O . ARG A 1 205 ? -3.177 4.204 -8.767 1.00 20.73 237 ARG A O 1
ATOM 1596 N N A GLN A 1 206 ? -2.932 2.986 -6.903 0.47 22.20 238 GLN A N 1
ATOM 1597 N N B GLN A 1 206 ? -2.892 2.974 -6.890 0.53 22.20 238 GLN A N 1
ATOM 1598 C CA A GLN A 1 206 ? -3.709 1.916 -7.508 0.47 25.84 238 GLN A CA 1
ATOM 1599 C CA B GLN A 1 206 ? -3.699 1.860 -7.371 0.53 21.47 238 GLN A CA 1
ATOM 1600 C C A GLN A 1 206 ? -5.193 2.239 -7.540 0.47 28.58 238 GLN A C 1
ATOM 1601 C C B GLN A 1 206 ? -5.149 2.283 -7.554 0.53 20.84 238 GLN A C 1
ATOM 1602 O O A GLN A 1 206 ? -5.904 1.753 -8.424 0.47 31.09 238 GLN A O 1
ATOM 1603 O O B GLN A 1 206 ? -5.793 1.906 -8.538 0.53 21.08 238 GLN A O 1
ATOM 1614 N N . GLY A 1 207 ? -5.674 3.060 -6.604 1.00 23.10 239 GLY A N 1
ATOM 1615 C CA . GLY A 1 207 ? -7.025 3.587 -6.736 1.00 23.72 239 GLY A CA 1
ATOM 1616 C C . GLY A 1 207 ? -7.203 4.407 -8.000 1.00 21.52 239 GLY A C 1
ATOM 1617 O O . GLY A 1 207 ? -8.234 4.311 -8.671 1.00 23.37 239 GLY A O 1
ATOM 1618 N N . PHE A 1 208 ? -6.189 5.195 -8.360 1.00 19.75 240 PHE A N 1
ATOM 1619 C CA . PHE A 1 208 ? -6.249 5.963 -9.597 1.00 19.30 240 PHE A CA 1
ATOM 1620 C C . PHE A 1 208 ? -6.227 5.039 -10.809 1.00 19.79 240 PHE A C 1
ATOM 1621 O O . PHE A 1 208 ? -7.020 5.207 -11.742 1.00 18.91 240 PHE A O 1
ATOM 1629 N N . GLY A 1 209 ? -5.339 4.041 -10.804 1.00 20.21 241 GLY A N 1
ATOM 1630 C CA . GLY A 1 209 ? -5.362 3.060 -11.874 1.00 21.90 241 GLY A CA 1
ATOM 1631 C C . GLY A 1 209 ? -6.693 2.337 -11.969 1.00 21.91 241 GLY A C 1
ATOM 1632 O O . GLY A 1 209 ? -7.182 2.064 -13.068 1.00 26.97 241 GLY A O 1
ATOM 1633 N N . GLU A 1 210 ? -7.303 2.033 -10.817 1.00 24.54 242 GLU A N 1
ATOM 1634 C CA . GLU A 1 210 ? -8.616 1.388 -10.800 1.00 28.03 242 GLU A CA 1
ATOM 1635 C C . GLU A 1 210 ? -9.683 2.301 -11.388 1.00 24.49 242 GLU A C 1
ATOM 1636 O O . GLU A 1 210 ? -10.594 1.840 -12.088 1.00 28.72 242 GLU A O 1
ATOM 1642 N N . LEU A 1 211 ? -9.593 3.596 -11.101 1.00 23.75 243 LEU A N 1
ATOM 1643 C CA . LEU A 1 211 ? -10.531 4.555 -11.670 1.00 23.75 243 LEU A CA 1
ATOM 1644 C C . LEU A 1 211 ? -10.427 4.578 -13.190 1.00 23.98 243 LEU A C 1
ATOM 1645 O O . LEU A 1 211 ? -11.440 4.508 -13.897 1.00 25.95 243 LEU A O 1
ATOM 1650 N N . LEU A 1 212 ? -9.198 4.664 -13.713 1.00 22.19 244 LEU A N 1
ATOM 1651 C CA . LEU A 1 212 ? -9.014 4.706 -15.161 1.00 22.21 244 LEU A CA 1
ATOM 1652 C C . LEU A 1 212 ? -9.556 3.450 -15.821 1.00 26.87 244 LEU A C 1
ATOM 1653 O O . LEU A 1 212 ? -10.160 3.512 -16.898 1.00 26.92 244 LEU A O 1
ATOM 1658 N N . GLN A 1 213 ? -9.343 2.296 -15.189 1.00 27.14 245 GLN A N 1
ATOM 1659 C CA . GLN A 1 213 ? -9.714 1.024 -15.791 1.00 30.30 245 GLN A CA 1
ATOM 1660 C C . GLN A 1 213 ? -11.214 0.777 -15.719 1.00 31.13 245 GLN A C 1
ATOM 1661 O O . GLN A 1 213 ? -11.806 0.254 -16.671 1.00 33.49 245 GLN A O 1
ATOM 1663 N N . ALA A 1 214 ? -11.846 1.151 -14.608 1.00 26.73 246 ALA A N 1
ATOM 1664 C CA . ALA A 1 214 ? -13.204 0.703 -14.333 1.00 30.10 246 ALA A CA 1
ATOM 1665 C C . ALA A 1 214 ? -14.277 1.549 -14.993 1.00 32.99 246 ALA A C 1
ATOM 1666 O O . ALA A 1 214 ? -15.312 1.012 -15.401 1.00 32.47 246 ALA A O 1
ATOM 1668 N N . VAL A 1 215 ? -14.062 2.856 -15.112 1.00 28.91 247 VAL A N 1
ATOM 1669 C CA . VAL A 1 215 ? -15.107 3.728 -15.650 1.00 27.49 247 VAL A CA 1
ATOM 1670 C C . VAL A 1 215 ? -15.464 3.405 -17.100 1.00 27.61 247 VAL A C 1
ATOM 1671 O O . VAL A 1 215 ? -16.651 3.184 -17.382 1.00 30.33 247 VAL A O 1
ATOM 1675 N N . PRO A 1 216 ? -14.515 3.358 -18.054 1.00 27.65 248 PRO A N 1
ATOM 1676 C CA . PRO A 1 216 ? -13.095 3.710 -17.980 1.00 25.46 248 PRO A CA 1
ATOM 1677 C C . PRO A 1 216 ? -12.876 5.173 -18.325 1.00 24.21 248 PRO A C 1
ATOM 1678 O O . PRO A 1 216 ? -13.749 5.809 -18.917 1.00 24.84 248 PRO A O 1
ATOM 1682 N N . LEU A 1 217 ? -11.707 5.686 -17.961 1.00 22.94 249 LEU A N 1
ATOM 1683 C CA . LEU A 1 217 ? -11.338 7.060 -18.247 1.00 19.77 249 LEU A CA 1
ATOM 1684 C C . LEU A 1 217 ? -9.895 7.090 -18.724 1.00 21.52 249 LEU A C 1
ATOM 1685 O O . LEU A 1 217 ? -9.097 6.219 -18.379 1.00 24.11 249 LEU A O 1
ATOM 1690 N N . ALA A 1 218 ? -9.571 8.106 -19.519 1.00 19.49 250 ALA A N 1
ATOM 1691 C CA . ALA A 1 218 ? -8.215 8.365 -19.976 1.00 20.17 250 ALA A CA 1
ATOM 1692 C C . ALA A 1 218 ? -7.715 9.658 -19.346 1.00 18.58 250 ALA A C 1
ATOM 1693 O O . ALA A 1 218 ? -8.464 10.634 -19.228 1.00 18.52 250 ALA A O 1
ATOM 1695 N N . ASP A 1 219 ? -6.444 9.667 -18.949 1.00 17.96 251 ASP A N 1
ATOM 1696 C CA . ASP A 1 219 ? -5.785 10.851 -18.403 1.00 17.60 251 ASP A CA 1
ATOM 1697 C C . ASP A 1 219 ? -5.384 11.725 -19.588 1.00 18.12 251 ASP A C 1
ATOM 1698 O O . ASP A 1 219 ? -4.467 11.381 -20.338 1.00 18.49 251 ASP A O 1
ATOM 1703 N N . SER A 1 220 ? -6.091 12.837 -19.784 1.00 16.78 252 SER A N 1
ATOM 1704 C CA . SER A 1 220 ? -5.933 13.623 -21.009 1.00 17.27 252 SER A CA 1
ATOM 1705 C C . SER A 1 220 ? -4.492 14.093 -21.198 1.00 17.64 252 SER A C 1
ATOM 1706 O O . SER A 1 220 ? -3.928 13.969 -22.289 1.00 18.60 252 SER A O 1
ATOM 1709 N N . PHE A 1 221 ? -3.882 14.637 -20.149 1.00 16.18 253 PHE A N 1
ATOM 1710 C CA . PHE A 1 221 ? -2.521 15.145 -20.281 1.00 16.14 253 PHE A CA 1
ATOM 1711 C C . PHE A 1 221 ? -1.556 14.023 -20.632 1.00 18.21 253 PHE A C 1
ATOM 1712 O O . PHE A 1 221 ? -0.726 14.151 -21.543 1.00 18.36 253 PHE A O 1
ATOM 1720 N N . ARG A 1 222 ? -1.642 12.910 -19.908 1.00 19.31 254 ARG A N 1
ATOM 1721 C CA . ARG A 1 222 ? -0.684 11.838 -20.126 1.00 22.45 254 ARG A CA 1
ATOM 1722 C C . ARG A 1 222 ? -0.927 11.146 -21.462 1.00 22.17 254 ARG A C 1
ATOM 1723 O O . ARG A 1 222 ? 0.020 10.647 -22.081 1.00 25.34 254 ARG A O 1
ATOM 1731 N N . HIS A 1 223 ? -2.178 11.124 -21.934 1.00 21.36 255 HIS A N 1
ATOM 1732 C CA . HIS A 1 223 ? -2.486 10.612 -23.267 1.00 22.29 255 HIS A CA 1
ATOM 1733 C C . HIS A 1 223 ? -1.744 11.393 -24.344 1.00 21.75 255 HIS A C 1
ATOM 1734 O O . HIS A 1 223 ? -1.191 10.807 -25.287 1.00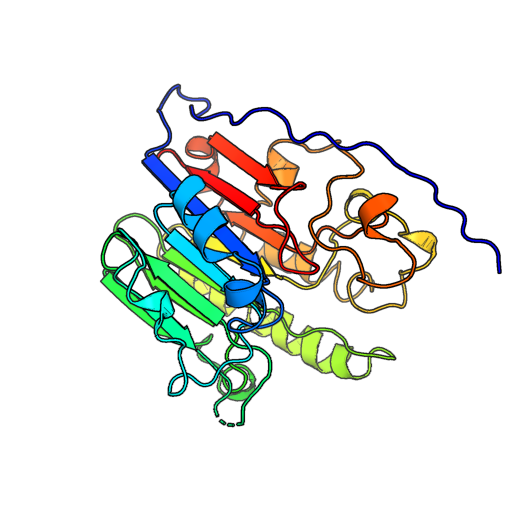 24.84 255 HIS A O 1
ATOM 1741 N N . LEU A 1 224 ? -1.718 12.717 -24.218 1.00 21.48 256 LEU A N 1
ATOM 1742 C CA . LEU A 1 224 ? -1.055 13.569 -25.198 1.00 22.41 256 LEU A CA 1
ATOM 1743 C C . LEU A 1 224 ? 0.449 13.620 -24.996 1.00 20.69 256 LEU A C 1
ATOM 1744 O O . LEU A 1 224 ? 1.195 13.762 -25.974 1.00 23.79 256 LEU A O 1
ATOM 1749 N N . TYR A 1 225 ? 0.908 13.512 -23.753 1.00 19.68 257 TYR A N 1
ATOM 1750 C CA . TYR A 1 225 ? 2.311 13.715 -23.386 1.00 21.00 257 TYR A CA 1
ATOM 1751 C C . TYR A 1 225 ? 2.779 12.541 -22.531 1.00 21.99 257 TYR A C 1
ATOM 1752 O O . TYR A 1 225 ? 3.120 12.700 -21.354 1.00 21.25 257 TYR A O 1
ATOM 1761 N N . PRO A 1 226 ? 2.829 11.340 -23.111 1.00 21.77 258 PRO A N 1
ATOM 1762 C CA . PRO A 1 226 ? 3.053 10.131 -22.298 1.00 24.51 258 PRO A CA 1
ATOM 1763 C C . PRO A 1 226 ? 4.414 10.063 -21.638 1.00 26.11 258 PRO A C 1
ATOM 1764 O O . PRO A 1 226 ? 4.549 9.371 -20.623 1.00 27.55 258 PRO A O 1
ATOM 1768 N N . ASN A 1 227 ? 5.423 10.751 -22.166 1.00 23.57 259 ASN A N 1
ATOM 1769 C CA . ASN A 1 227 ? 6.783 10.620 -21.656 1.00 25.31 259 ASN A CA 1
ATOM 1770 C C . ASN A 1 227 ? 7.341 11.937 -21.129 1.00 23.13 259 ASN A C 1
ATOM 1771 O O . ASN A 1 227 ? 8.553 12.054 -20.929 1.00 27.26 259 ASN A O 1
ATOM 1776 N N . THR A 1 228 ? 6.484 12.925 -20.887 1.00 20.61 260 THR A N 1
ATOM 1777 C CA . THR A 1 228 ? 6.945 14.263 -20.544 1.00 22.78 260 THR A CA 1
ATOM 1778 C C . THR A 1 228 ? 7.112 14.388 -19.036 1.00 19.64 260 THR A C 1
ATOM 1779 O O . THR A 1 228 ? 6.112 14.307 -18.302 1.00 19.75 260 THR A O 1
ATOM 1783 N N . PRO A 1 229 ? 8.323 14.583 -18.534 1.00 20.10 261 PRO A N 1
ATOM 1784 C CA . PRO A 1 229 ? 8.524 14.706 -17.091 1.00 20.14 261 PRO A CA 1
ATOM 1785 C C . PRO A 1 229 ? 8.433 16.157 -16.632 1.00 20.07 261 PRO A C 1
ATOM 1786 O O . PRO A 1 229 ? 8.400 17.102 -17.427 1.00 19.45 261 PRO A O 1
ATOM 1790 N N . TYR A 1 230 ? 8.420 16.310 -15.311 1.00 16.97 262 TYR A N 1
ATOM 1791 C CA . TYR A 1 230 ? 8.531 17.603 -14.640 1.00 18.64 262 TYR A CA 1
ATOM 1792 C C . TYR A 1 230 ? 7.299 18.475 -14.831 1.00 17.92 262 TYR A C 1
ATOM 1793 O O . TYR A 1 230 ? 7.369 19.692 -14.636 1.00 16.51 262 TYR A O 1
ATOM 1802 N N . ALA A 1 231 ? 6.166 17.868 -15.190 1.00 16.87 263 ALA A N 1
ATOM 1803 C CA . ALA A 1 231 ? 4.912 18.579 -15.428 1.00 16.92 263 ALA A CA 1
ATOM 1804 C C . ALA A 1 231 ? 4.028 18.384 -14.203 1.00 15.70 263 ALA A C 1
ATOM 1805 O O . ALA A 1 231 ? 3.440 17.314 -14.007 1.00 15.44 263 ALA A O 1
ATOM 1807 N N . TYR A 1 232 ? 3.943 19.419 -13.367 1.00 14.75 264 TYR A N 1
ATOM 1808 C CA . TYR A 1 232 ? 3.264 19.335 -12.080 1.00 15.02 264 TYR A CA 1
ATOM 1809 C C . TYR A 1 232 ? 2.226 20.440 -11.979 1.00 13.74 264 TYR A C 1
ATOM 1810 O O . TYR A 1 232 ? 2.255 21.425 -12.718 1.00 14.67 264 TYR A O 1
ATOM 1819 N N . THR A 1 233 ? 1.309 20.261 -11.037 1.00 14.35 265 THR A N 1
ATOM 1820 C CA . THR A 1 233 ? 0.251 21.228 -10.813 1.00 13.37 265 THR A CA 1
ATOM 1821 C C . THR A 1 233 ? 0.194 21.718 -9.381 1.00 13.28 265 THR A C 1
ATOM 1822 O O . THR A 1 233 ? -0.637 22.583 -9.084 1.00 14.02 265 THR A O 1
ATOM 1826 N N . PHE A 1 234 ? 1.042 21.206 -8.499 1.00 13.57 266 PHE A N 1
ATOM 1827 C CA . PHE A 1 234 ? 1.051 21.563 -7.095 1.00 14.63 266 PHE A CA 1
ATOM 1828 C C . PHE A 1 234 ? 2.490 21.581 -6.616 1.00 15.06 266 PHE A C 1
ATOM 1829 O O . PHE A 1 234 ? 3.272 20.686 -6.950 1.00 15.56 266 PHE A O 1
ATOM 1837 N N . TRP A 1 235 ? 2.821 22.581 -5.810 1.00 15.40 267 TRP A N 1
ATOM 1838 C CA . TRP A 1 235 ? 4.115 22.679 -5.150 1.00 15.66 267 TRP A CA 1
ATOM 1839 C C . TRP A 1 235 ? 3.846 23.203 -3.757 1.00 17.18 267 TRP A C 1
ATOM 1840 O O . TRP A 1 235 ? 3.113 24.185 -3.602 1.00 18.40 267 TRP A O 1
ATOM 1851 N N A THR A 1 236 ? 4.435 22.566 -2.751 0.67 17.10 268 THR A N 1
ATOM 1852 N N B THR A 1 236 ? 4.422 22.571 -2.743 0.33 21.24 268 THR A N 1
ATOM 1853 C CA A THR A 1 236 ? 4.296 23.084 -1.397 0.67 20.46 268 THR A CA 1
ATOM 1854 C CA B THR A 1 236 ? 4.213 23.086 -1.398 0.33 17.93 268 THR A CA 1
ATOM 1855 C C A THR A 1 236 ? 4.738 24.543 -1.356 0.67 19.31 268 THR A C 1
ATOM 1856 C C B THR A 1 236 ? 4.753 24.506 -1.296 0.33 38.20 268 THR A C 1
ATOM 1857 O O A THR A 1 236 ? 5.699 24.942 -2.021 0.67 20.19 268 THR A O 1
ATOM 1858 O O B THR A 1 236 ? 5.791 24.842 -1.874 0.33 21.53 268 THR A O 1
ATOM 1865 N N . TYR A 1 237 ? 4.015 25.351 -0.577 1.00 19.98 269 TYR A N 1
ATOM 1866 C CA . TYR A 1 237 ? 4.450 26.721 -0.357 1.00 22.11 269 TYR A CA 1
ATOM 1867 C C . TYR A 1 237 ? 5.797 26.778 0.353 1.00 23.54 269 TYR A C 1
ATOM 1868 O O . TYR A 1 237 ? 6.510 27.779 0.230 1.00 26.81 269 TYR A O 1
ATOM 1877 N N . MET A 1 238 ? 6.157 25.734 1.097 1.00 23.42 270 MET A N 1
ATOM 1878 C CA . MET A 1 238 ? 7.400 25.701 1.852 1.00 25.55 270 MET A CA 1
ATOM 1879 C C . MET A 1 238 ? 8.537 25.126 1.011 1.00 25.83 270 MET A C 1
ATOM 1880 O O . MET A 1 238 ? 8.335 24.557 -0.062 1.00 27.00 270 MET A O 1
ATOM 1885 N N . MET A 1 239 ? 9.753 25.274 1.529 1.00 29.40 271 MET A N 1
ATOM 1886 C CA . MET A 1 239 ? 10.959 24.672 0.959 1.00 35.46 271 MET A CA 1
ATOM 1887 C C . MET A 1 239 ? 11.272 25.173 -0.449 1.00 39.21 271 MET A C 1
ATOM 1888 O O . MET A 1 239 ? 11.936 24.473 -1.219 1.00 31.72 271 MET A O 1
ATOM 1891 N N . ASN A 1 240 ? 10.801 26.369 -0.810 1.00 29.82 272 ASN A N 1
ATOM 1892 C CA . ASN A 1 240 ? 11.080 26.964 -2.119 1.00 30.58 272 ASN A CA 1
ATOM 1893 C C . ASN A 1 240 ? 10.687 26.028 -3.263 1.00 28.09 272 ASN A C 1
ATOM 1894 O O . ASN A 1 240 ? 11.315 26.021 -4.324 1.00 29.04 272 ASN A O 1
ATOM 1899 N N . ALA A 1 241 ? 9.639 25.232 -3.057 1.00 22.35 273 ALA A N 1
ATOM 1900 C CA . ALA A 1 241 ? 9.397 24.116 -3.961 1.00 21.11 273 ALA A CA 1
ATOM 1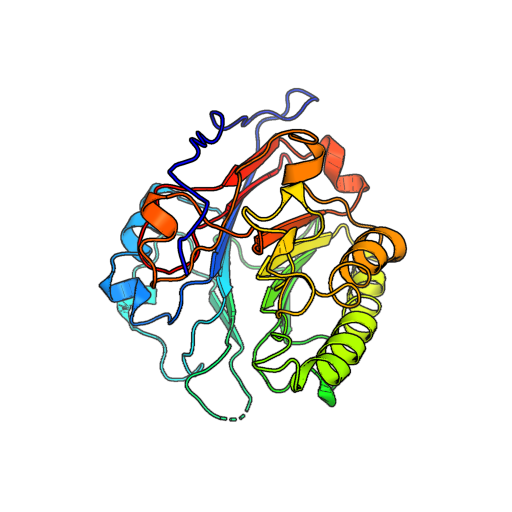901 C C . ALA A 1 241 ? 9.017 24.581 -5.363 1.00 22.31 273 ALA A C 1
ATOM 1902 O O . ALA A 1 241 ? 9.445 23.979 -6.354 1.00 21.65 273 ALA A O 1
ATOM 1904 N N . ARG A 1 242 ? 8.186 25.620 -5.484 1.00 19.04 274 ARG A N 1
ATOM 1905 C CA . ARG A 1 242 ? 7.749 26.005 -6.821 1.00 20.06 274 ARG A CA 1
ATOM 1906 C C . ARG A 1 242 ? 8.906 26.538 -7.660 1.00 19.10 274 ARG A C 1
ATOM 1907 O O . ARG A 1 242 ? 8.989 26.250 -8.863 1.00 20.92 274 ARG A O 1
ATOM 1915 N N . SER A 1 243 ? 9.787 27.332 -7.054 1.00 21.94 275 SER A N 1
ATOM 1916 C CA . SER A 1 243 ? 10.924 27.868 -7.794 1.00 24.38 275 SER A CA 1
ATOM 1917 C C . SER A 1 243 ? 11.846 26.760 -8.287 1.00 28.01 275 SER A C 1
ATOM 1918 O O . SER A 1 243 ? 12.503 26.914 -9.323 1.00 33.05 275 SER A O 1
ATOM 1921 N N . LYS A 1 244 ? 11.914 25.645 -7.565 1.00 22.35 276 LYS A N 1
ATO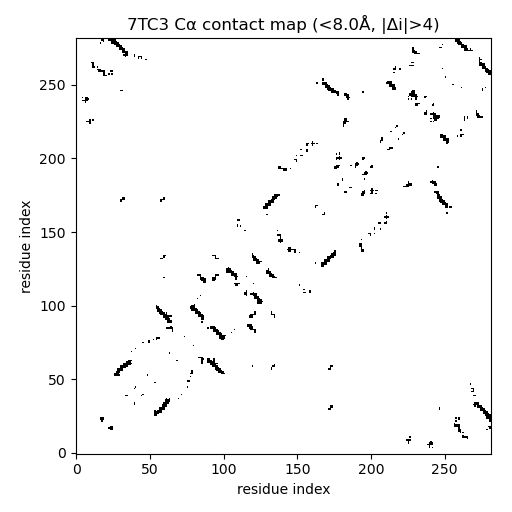M 1922 C CA . LYS A 1 244 ? 12.740 24.517 -7.973 1.00 22.56 276 LYS A CA 1
ATOM 1923 C C . LYS A 1 244 ? 11.965 23.508 -8.805 1.00 21.38 276 LYS A C 1
ATOM 1924 O O . LYS A 1 244 ? 12.557 22.527 -9.276 1.00 22.95 276 LYS A O 1
ATOM 1930 N N . ASN A 1 245 ? 10.670 23.735 -9.007 1.00 19.83 277 ASN A N 1
ATOM 1931 C CA . ASN A 1 245 ? 9.802 22.768 -9.664 1.00 19.02 277 ASN A CA 1
ATOM 1932 C C . ASN A 1 245 ? 9.882 21.402 -8.985 1.00 19.33 277 ASN A C 1
ATOM 1933 O O . ASN A 1 245 ? 9.994 20.357 -9.638 1.00 20.40 277 ASN A O 1
ATOM 1938 N N . VAL A 1 246 ? 9.843 21.415 -7.653 1.00 19.86 278 VAL A N 1
ATOM 1939 C CA . VAL A 1 246 ? 9.661 20.198 -6.856 1.00 20.15 278 VAL A CA 1
ATOM 1940 C C . VAL A 1 246 ? 8.160 20.118 -6.604 1.00 17.69 278 VAL A C 1
ATOM 1941 O O . VAL A 1 246 ? 7.630 20.687 -5.648 1.00 19.59 278 VAL A O 1
ATOM 1945 N N . GLY A 1 247 ? 7.458 19.431 -7.503 1.00 17.51 279 GLY A N 1
ATOM 1946 C CA . GLY A 1 247 ? 6.013 19.457 -7.524 1.00 15.75 279 GLY A CA 1
ATOM 1947 C C . GLY A 1 247 ? 5.406 18.076 -7.692 1.00 15.84 279 GLY A C 1
ATOM 1948 O O . GLY A 1 247 ? 6.097 17.054 -7.722 1.00 17.32 279 GLY A O 1
ATOM 1949 N N . TRP A 1 248 ? 4.089 18.086 -7.778 1.00 15.09 280 TRP A N 1
ATOM 1950 C CA . TRP A 1 248 ? 3.275 16.901 -7.960 1.00 15.27 280 TRP A CA 1
ATOM 1951 C C . TRP A 1 248 ? 2.187 17.245 -8.961 1.00 14.07 280 TRP A C 1
ATOM 1952 O O . TRP A 1 248 ? 1.640 18.350 -8.932 1.00 14.62 280 TRP A O 1
ATOM 1963 N N . ARG A 1 249 ? 1.857 16.304 -9.834 1.00 14.67 281 ARG A N 1
ATOM 1964 C CA . ARG A 1 249 ? 0.681 16.457 -10.683 1.00 13.05 281 ARG A CA 1
ATOM 1965 C C . ARG A 1 249 ? -0.495 15.819 -9.959 1.00 13.95 281 ARG A C 1
ATOM 1966 O O . ARG A 1 249 ? -0.636 14.593 -9.935 1.00 15.27 281 ARG A O 1
ATOM 1974 N N . LEU A 1 250 ? -1.318 16.670 -9.340 1.00 13.13 282 LEU A N 1
ATOM 1975 C CA . LEU A 1 250 ? -2.482 16.237 -8.584 1.00 13.45 282 LEU A CA 1
ATOM 1976 C C . LEU A 1 250 ? -3.786 16.596 -9.265 1.00 13.26 282 LEU A C 1
ATOM 1977 O O . LEU A 1 250 ? -4.848 16.129 -8.830 1.00 13.82 282 LEU A O 1
ATOM 1982 N N . ASP A 1 251 ? -3.738 17.412 -10.307 1.00 12.49 283 ASP A N 1
ATOM 1983 C CA . ASP A 1 251 ? -4.919 17.983 -10.931 1.00 11.68 283 ASP A CA 1
ATOM 1984 C C . ASP A 1 251 ? -4.998 17.442 -12.344 1.00 12.53 283 ASP A C 1
ATOM 1985 O O . ASP A 1 251 ? -4.005 17.479 -13.081 1.00 13.73 283 ASP A O 1
ATOM 1990 N N . TYR A 1 252 ? -6.164 16.920 -12.705 1.00 12.53 284 TYR A N 1
ATOM 1991 C CA . TYR A 1 252 ? -6.307 16.156 -13.932 1.00 11.71 284 TYR A CA 1
ATOM 1992 C C . TYR A 1 252 ? -7.593 16.535 -14.644 1.00 12.41 284 TYR A C 1
ATOM 1993 O O . TYR A 1 252 ? -8.561 16.999 -14.029 1.00 13.01 284 TYR A O 1
ATOM 2002 N N . PHE A 1 253 ? -7.607 16.274 -15.955 1.00 12.49 285 PHE A N 1
ATOM 2003 C CA . PHE A 1 253 ? -8.840 16.070 -16.708 1.00 13.30 285 PHE A CA 1
ATOM 2004 C C . PHE A 1 253 ? -8.847 14.624 -17.175 1.00 14.36 285 PHE A C 1
ATOM 2005 O O . PHE A 1 253 ? -7.992 14.220 -17.975 1.00 16.17 285 PHE A O 1
ATOM 2013 N N . LEU A 1 254 ? -9.801 13.853 -16.687 1.00 14.37 286 LEU A N 1
ATOM 2014 C CA . LEU A 1 254 ? -9.997 12.480 -17.119 1.00 15.15 286 LEU A CA 1
ATOM 2015 C C . LEU A 1 254 ? -11.225 12.427 -18.019 1.00 16.05 286 LEU A C 1
ATOM 2016 O O . LEU A 1 254 ? -12.248 13.053 -17.714 1.00 18.61 286 LEU A O 1
ATOM 2021 N N . LEU A 1 255 ? -11.131 11.698 -19.133 1.00 16.10 287 LEU A N 1
ATOM 2022 C CA . LEU A 1 255 ? -12.158 11.730 -20.170 1.00 17.10 287 LEU A CA 1
ATOM 2023 C C . LEU A 1 255 ? -12.620 10.329 -20.522 1.00 19.29 287 LEU A C 1
ATOM 2024 O O . LEU A 1 255 ? -11.808 9.402 -20.627 1.00 20.00 287 LEU A O 1
ATOM 2029 N N . SER A 1 256 ? -13.914 10.190 -20.786 1.00 19.57 288 SER A N 1
ATOM 2030 C CA . SER A 1 256 ? -14.398 8.976 -21.425 1.00 20.24 288 SER A CA 1
ATOM 2031 C C . SER A 1 256 ? -13.637 8.755 -22.727 1.00 21.82 288 SER A C 1
ATOM 2032 O O . SER A 1 256 ? -13.264 9.705 -23.425 1.00 21.04 288 SER A O 1
ATOM 2035 N N . HIS A 1 257 ? -13.404 7.484 -23.060 1.00 24.10 289 HIS A N 1
ATOM 2036 C CA . HIS A 1 257 ? -12.641 7.185 -24.269 1.00 22.75 289 HIS A CA 1
ATOM 2037 C C . HIS A 1 257 ? -13.304 7.757 -25.514 1.00 23.87 289 HIS A C 1
ATOM 2038 O O . HIS A 1 257 ? -12.609 8.147 -26.461 1.00 25.90 289 HIS A O 1
ATOM 2045 N N . SER A 1 258 ? -14.635 7.852 -25.521 1.00 25.65 290 SER A N 1
ATOM 2046 C CA . SER A 1 258 ? -15.331 8.395 -26.680 1.00 25.62 290 SER A CA 1
ATOM 2047 C C . SER A 1 258 ? -15.003 9.858 -26.929 1.00 27.85 290 SER A C 1
ATOM 2048 O O . SER A 1 258 ? -15.259 10.357 -28.030 1.00 28.11 290 SER A O 1
ATOM 2051 N N . LEU A 1 259 ? -14.447 10.559 -25.941 1.00 23.97 291 LEU A N 1
ATOM 2052 C CA . LEU A 1 259 ? -14.089 11.958 -26.121 1.00 22.48 291 LEU A CA 1
ATOM 2053 C C . LEU A 1 259 ? -12.678 12.151 -26.653 1.00 24.89 291 LEU A C 1
ATOM 2054 O O . LEU A 1 259 ? -12.311 13.281 -26.994 1.00 23.72 291 LEU A O 1
ATOM 2059 N N . LEU A 1 260 ? -11.877 11.090 -26.733 1.00 25.09 292 LEU A N 1
ATOM 2060 C CA . LEU A 1 260 ? -10.508 11.261 -27.215 1.00 25.90 292 LEU A CA 1
ATOM 2061 C C . LEU A 1 260 ? -10.427 11.850 -28.621 1.00 26.61 292 LEU A C 1
ATOM 2062 O O . LEU A 1 260 ? -9.545 12.696 -28.849 1.00 26.10 292 LEU A O 1
ATOM 2067 N N . PRO A 1 261 ? -11.286 11.489 -29.580 1.00 26.26 293 PRO A N 1
ATOM 2068 C CA . PRO A 1 261 ? -11.240 12.170 -30.886 1.00 28.87 293 PRO A CA 1
ATOM 2069 C C . PRO A 1 261 ? -11.520 13.659 -30.811 1.00 30.11 293 PRO A C 1
ATOM 2070 O O . PRO A 1 261 ? -11.151 14.388 -31.740 1.00 32.74 293 PRO A O 1
ATOM 2074 N N . ALA A 1 262 ? -12.170 14.132 -29.746 1.00 25.44 294 ALA A N 1
ATOM 2075 C CA . ALA A 1 262 ? -12.455 15.548 -29.553 1.00 25.20 294 ALA A CA 1
ATOM 2076 C C . ALA A 1 262 ? -11.364 16.261 -28.778 1.00 22.97 294 ALA A C 1
ATOM 2077 O O . ALA A 1 262 ? -11.420 17.488 -28.637 1.00 24.53 294 ALA A O 1
ATOM 2079 N N . LEU A 1 263 ? -10.384 15.531 -28.266 1.00 21.92 295 LEU A N 1
ATOM 2080 C CA . LEU A 1 263 ? -9.371 16.131 -27.411 1.00 21.77 295 LEU A CA 1
ATOM 2081 C C . LEU A 1 263 ? -8.382 16.929 -28.252 1.00 23.43 295 LEU A C 1
ATOM 2082 O O . LEU A 1 263 ? -7.741 16.382 -29.155 1.00 24.84 295 LEU A O 1
ATOM 2087 N N . CYS A 1 264 ? -8.285 18.226 -27.978 1.00 18.82 296 CYS A N 1
ATOM 2088 C CA . CYS A 1 264 ? -7.341 19.102 -28.655 1.00 22.01 296 CYS A CA 1
ATOM 2089 C C . CYS A 1 264 ? -6.068 19.260 -27.844 1.00 20.28 296 CYS A C 1
ATOM 2090 O O . CYS A 1 264 ? -4.971 19.052 -28.365 1.00 22.86 296 CYS A O 1
ATOM 2093 N N . ASP A 1 265 ? -6.198 19.600 -26.565 1.00 18.55 297 ASP A N 1
ATOM 2094 C CA . ASP A 1 265 ? -5.026 19.737 -25.715 1.00 17.52 297 ASP A CA 1
ATOM 2095 C C . ASP A 1 265 ? -5.464 19.716 -24.264 1.00 18.30 297 ASP A C 1
ATOM 2096 O O . ASP A 1 265 ? -6.634 19.944 -23.939 1.00 16.46 297 ASP A O 1
ATOM 2101 N N . SER A 1 266 ? -4.489 19.465 -23.397 1.00 16.16 298 SER A N 1
ATOM 2102 C CA . SER A 1 266 ? -4.684 19.480 -21.953 1.00 15.33 298 SER A CA 1
ATOM 2103 C C . SER A 1 266 ? -3.468 20.213 -21.410 1.00 15.12 298 SER A C 1
ATOM 2104 O O . SER A 1 266 ? -2.340 19.727 -21.558 1.00 16.62 298 SER A O 1
ATOM 2107 N N . LYS A 1 267 ? -3.689 21.386 -20.826 1.00 14.99 299 LYS A N 1
ATOM 2108 C CA . LYS A 1 267 ? -2.629 22.332 -20.518 1.00 14.24 299 LYS A CA 1
ATOM 2109 C C . LYS A 1 267 ? -2.399 22.391 -19.020 1.00 14.50 299 LYS A C 1
ATOM 2110 O O . LYS A 1 267 ? -3.289 22.107 -18.207 1.00 14.83 299 LYS A O 1
ATOM 2116 N N . ILE A 1 268 ? -1.181 22.784 -18.667 1.00 15.04 300 ILE A N 1
ATOM 2117 C CA . ILE A 1 268 ? -0.811 23.052 -17.290 1.00 15.79 300 ILE A CA 1
ATOM 2118 C C . ILE A 1 268 ? -0.305 24.485 -17.266 1.00 15.91 300 ILE A C 1
ATOM 2119 O O . ILE A 1 268 ? 0.736 24.793 -17.867 1.00 16.92 300 ILE A O 1
ATOM 2124 N N . ARG A 1 269 ? -1.041 25.368 -16.587 1.00 15.56 301 ARG A N 1
ATOM 2125 C CA . ARG A 1 269 ? -0.766 26.806 -16.613 1.00 15.83 301 ARG A CA 1
ATOM 2126 C C . ARG A 1 269 ? 0.239 27.148 -15.512 1.00 16.45 301 ARG A C 1
ATOM 2127 O O . ARG A 1 269 ? -0.064 27.801 -14.508 1.00 18.14 301 ARG A O 1
ATOM 2135 N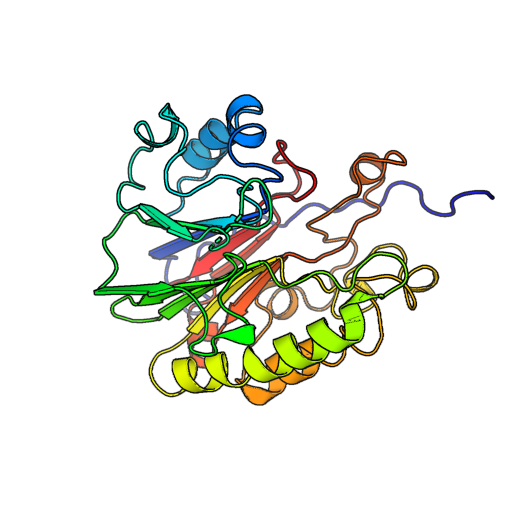 N . SER A 1 270 ? 1.485 26.735 -15.767 1.00 16.67 302 SER A N 1
ATOM 2136 C CA . SER A 1 270 ? 2.521 26.688 -14.737 1.00 17.57 302 SER A CA 1
ATOM 2137 C C . SER A 1 270 ? 2.800 28.055 -14.133 1.00 19.97 302 SER A C 1
ATOM 2138 O O . SER A 1 270 ? 3.214 28.147 -12.969 1.00 22.41 302 SER A O 1
ATOM 2141 N N . LYS A 1 271 ? 2.633 29.115 -14.911 1.00 19.40 303 LYS A N 1
ATOM 2142 C CA . LYS A 1 271 ? 3.027 30.451 -14.486 1.00 23.23 303 LYS A CA 1
ATOM 2143 C C . LYS A 1 271 ? 1.932 31.204 -13.748 1.00 22.77 303 LYS A C 1
ATOM 2144 O O . LYS A 1 271 ? 2.199 32.284 -13.210 1.00 23.80 303 LYS A O 1
ATOM 2148 N N . ALA A 1 272 ? 0.715 30.674 -13.708 1.00 19.51 304 ALA A N 1
ATOM 2149 C CA . ALA A 1 272 ? -0.399 31.383 -13.094 1.00 19.31 304 ALA A CA 1
ATOM 2150 C C . ALA A 1 272 ? -0.311 31.269 -11.579 1.00 18.48 304 ALA A C 1
ATOM 2151 O O . ALA A 1 272 ? -0.337 30.159 -11.031 1.00 19.06 304 ALA A O 1
ATOM 2153 N N . LEU A 1 273 ? -0.194 32.410 -10.909 1.00 20.50 305 LEU A N 1
ATOM 2154 C CA . LEU A 1 273 ? -0.028 32.446 -9.468 1.00 20.04 305 LEU A CA 1
ATOM 2155 C C . LEU A 1 273 ? -1.376 32.593 -8.770 1.00 20.80 305 LEU A C 1
ATOM 2156 O O . LEU A 1 273 ? -2.414 32.815 -9.394 1.00 22.35 305 LEU A O 1
ATOM 2161 N N . GLY A 1 274 ? -1.339 32.477 -7.448 1.00 21.60 306 GLY A N 1
ATOM 2162 C CA . GLY A 1 274 ? -2.511 32.734 -6.642 1.00 26.32 306 GLY A CA 1
ATOM 2163 C C . GLY A 1 274 ? -2.891 31.591 -5.730 1.00 19.49 306 GLY A C 1
ATOM 2164 O O . GLY A 1 274 ? -3.812 31.738 -4.923 1.00 21.53 306 GLY A O 1
ATOM 2165 N N . SER A 1 275 ? -2.203 30.454 -5.849 1.00 19.48 307 SER A N 1
ATOM 2166 C CA . SER A 1 275 ? -2.480 29.300 -5.000 1.00 18.26 307 SER A CA 1
ATOM 2167 C C . SER A 1 275 ? -1.204 28.463 -4.948 1.00 19.59 307 SER A C 1
ATOM 2168 O O . SER A 1 275 ? -0.184 28.825 -5.540 1.00 18.90 307 SER A O 1
ATOM 2171 N N . ASP A 1 276 ? -1.243 27.358 -4.203 1.00 16.39 308 ASP A N 1
ATOM 2172 C CA . ASP A 1 276 ? -0.150 26.392 -4.298 1.00 16.27 308 ASP A CA 1
ATOM 2173 C C . ASP A 1 276 ? -0.364 25.380 -5.414 1.00 15.82 308 ASP A C 1
ATOM 2174 O O . ASP A 1 276 ? 0.533 24.571 -5.689 1.00 16.81 308 ASP A O 1
ATOM 2179 N N . HIS A 1 277 ? -1.526 25.402 -6.058 1.00 14.35 309 HIS A N 1
ATOM 2180 C CA . HIS A 1 277 ? -1.737 24.695 -7.308 1.00 14.50 309 HIS A CA 1
ATOM 2181 C C . HIS A 1 277 ? -1.797 25.716 -8.425 1.00 13.83 309 HIS A C 1
ATOM 2182 O O . HIS A 1 277 ? -2.144 26.876 -8.201 1.00 15.13 309 HIS A O 1
ATOM 2189 N N . CYS A 1 278 ? -1.481 25.270 -9.630 1.00 14.07 310 CYS A N 1
ATOM 2190 C CA . CYS A 1 278 ? -1.725 26.082 -10.806 1.00 15.40 310 CYS A CA 1
ATOM 2191 C C . CYS A 1 278 ? -2.963 25.582 -11.528 1.00 14.17 310 CYS A C 1
ATOM 2192 O O . CYS A 1 278 ? -3.413 24.457 -11.293 1.00 13.90 310 CYS A O 1
ATOM 2195 N N . PRO A 1 279 ? -3.543 26.395 -12.410 1.00 14.47 311 PRO A N 1
ATOM 2196 C CA . PRO A 1 279 ? -4.698 25.938 -13.187 1.00 14.01 311 PRO A CA 1
ATOM 2197 C C . PRO A 1 279 ? -4.280 24.932 -14.238 1.00 14.74 311 PRO A C 1
ATOM 2198 O O . PRO A 1 279 ? -3.124 24.870 -14.674 1.00 14.53 311 PRO A O 1
ATOM 2202 N N . ILE A 1 280 ? -5.261 24.130 -14.639 1.00 13.79 312 ILE A N 1
ATOM 2203 C CA . ILE A 1 280 ? -5.148 23.263 -15.803 1.00 13.34 312 ILE A CA 1
ATOM 2204 C C . ILE A 1 280 ? -6.293 23.618 -16.734 1.00 13.95 312 ILE A C 1
ATOM 2205 O O . ILE A 1 280 ? -7.369 24.028 -16.288 1.00 13.87 312 ILE A O 1
ATOM 2210 N N . THR A 1 281 ? -6.072 23.456 -18.036 1.00 13.71 313 THR A N 1
ATOM 2211 C CA . THR A 1 281 ? -7.083 23.842 -19.015 1.00 14.81 313 THR A CA 1
ATOM 2212 C C . THR A 1 281 ? -7.212 22.775 -20.082 1.00 15.03 313 THR A C 1
ATOM 2213 O O . THR A 1 281 ? -6.209 22.279 -20.604 1.00 16.98 313 THR A O 1
ATOM 2217 N N . LEU A 1 282 ? -8.452 22.437 -20.411 1.00 14.77 314 LEU A N 1
ATOM 2218 C CA . LEU A 1 282 ? -8.769 21.415 -21.391 1.00 15.85 314 LEU A CA 1
ATOM 2219 C C . LEU A 1 282 ? -9.435 22.081 -22.585 1.00 16.85 314 LEU A C 1
ATOM 2220 O O . LEU A 1 282 ? -10.313 22.934 -22.411 1.00 17.71 314 LEU A O 1
ATOM 2225 N N . TYR A 1 283 ? -9.010 21.705 -23.788 1.00 17.15 315 TYR A N 1
ATOM 2226 C CA . TYR A 1 283 ? -9.656 22.128 -25.025 1.00 17.59 315 TYR A CA 1
ATOM 2227 C C . TYR A 1 283 ? -10.285 20.904 -25.675 1.00 20.00 315 TYR A C 1
ATOM 2228 O O . TYR A 1 283 ? -9.578 19.939 -25.997 1.00 18.98 315 TYR A O 1
ATOM 2237 N N . LEU A 1 284 ? -11.600 20.955 -25.903 1.00 18.23 316 LEU A N 1
ATOM 2238 C CA . LEU A 1 284 ? -12.313 19.891 -26.600 1.00 21.03 316 LEU A CA 1
ATOM 2239 C C . LEU A 1 284 ? -13.019 20.451 -27.820 1.00 23.19 316 LEU A C 1
ATOM 2240 O O . LEU A 1 284 ? -13.546 21.568 -27.788 1.00 24.12 316 LEU A O 1
ATOM 2245 N N . ALA A 1 285 ? -13.037 19.654 -28.888 1.00 23.50 317 ALA A N 1
ATOM 2246 C CA . ALA A 1 285 ? -13.804 19.967 -30.090 1.00 23.59 317 ALA A CA 1
ATOM 2247 C C . ALA A 1 285 ? -15.093 19.152 -30.037 1.00 27.68 317 ALA A C 1
ATOM 2248 O O . ALA A 1 285 ? -15.221 18.087 -30.641 1.00 35.79 317 ALA A O 1
ATOM 2250 N N . LEU A 1 286 ? -16.060 19.667 -29.287 1.00 33.69 318 LEU A N 1
ATOM 2251 C CA . LEU A 1 286 ? -17.344 18.994 -29.123 1.00 33.77 318 LEU A CA 1
ATOM 2252 C C . LEU A 1 286 ? -18.372 19.534 -30.102 1.00 48.50 318 LEU A C 1
ATOM 2253 O O . LEU A 1 286 ? -18.389 20.729 -30.400 1.00 56.37 318 LEU A O 1
#

InterPro domains:
  IPR004808 AP endonuclease 1 [PS51435] (62-318)
  IPR004808 AP endonuclease 1 [PTHR22748] (45-317)
  IPR004808 AP endonuclease 1 [TIGR00633] (62-316)
  IPR005135 Endonuclease/exonuclease/phosphatase [PF03372] (65-309)
  IPR020847 AP endonuclease 1, binding site [PS00726] (89-98)
  IPR020848 AP endonuclease 1, conserved site [PS00727] (251-267)
  IPR020848 AP endonuclease 1, conserved site [PS00728] (277-288)
  IPR036691 Endonuclease/exonuclease/phosphatase superfamily [G3DSA:3.60.10.10] (43-317)
  IPR036691 Endonuclease/exonuclease/phosphatase superfamily [SSF56219] (62-317)

Solvent-accessible surface area: 12328 Å² total; per-residue (Å²): 247,107,77,77,45,34,104,15,157,36,128,36,46,120,50,94,109,54,6,116,94,44,40,95,29,83,22,36,0,0,1,2,0,0,37,7,0,126,50,0,19,171,114,135,0,20,81,59,1,71,153,19,69,8,26,5,0,0,0,0,33,4,80,12,24,84,146,131,63,8,68,94,7,160,78,13,87,45,4,82,57,49,41,23,14,13,12,93,82,68,46,89,5,0,0,0,0,0,1,113,105,78,12,113,126,37,40,115,11,9,80,56,143,91,9,45,73,39,3,18,2,0,9,0,27,21,118,58,8,0,0,0,0,0,24,5,0,66,0,18,92,75,49,122,78,18,69,29,4,81,125,1,19,76,17,5,48,115,46,0,111,42,22,25,98,127,39,43,0,0,0,0,0,2,5,9,3,0,30,76,88,53,2,5,45,49,28,110,49,19,96,130,72,26,4,0,1,71,76,1,48,117,7,6,24,81,15,34,80,41,9,57,4,14,11,0,7,35,96,58,38,78,125,38,58,90,0,5,0,32,10,59,126,150,98,112,4,65,90,48,17,29,1,32,2,11,5,2,3,0,0,10,95,79,9,38,94,13,3,6,1,4,1,3,39,30,144,6,122,9,4,26,7,0,0,5,0,0,8,0,17,86